Protein AF-H3C9N9-F1 (afdb_monomer)

Mean predicted aligned error: 15.96 Å

Solvent-accessible surface area (backbone atoms only — not comparable to full-atom values): 14080 Å² total; per-residue (Å²): 115,74,67,62,52,30,49,50,54,38,49,53,40,56,74,70,63,54,86,55,56,75,55,43,52,28,50,59,70,70,48,88,78,51,76,71,53,55,49,54,51,51,51,50,53,50,50,53,51,50,52,53,50,50,53,51,49,49,52,52,52,50,52,58,66,69,45,50,75,68,52,55,52,50,50,52,48,30,61,74,69,74,44,80,79,74,88,81,61,58,67,68,61,50,53,49,53,51,49,52,52,51,52,52,53,61,68,74,47,75,82,72,79,76,61,54,57,60,71,84,66,88,75,53,75,68,53,48,51,52,51,49,52,51,50,51,54,50,32,53,52,48,18,53,52,38,44,50,53,52,50,52,50,51,53,56,60,54,55,51,52,73,40,79,84,32,49,85,41,43,68,64,50,45,67,62,44,48,66,56,56,73,69,61,67,39,69,55,88,72,51,72,69,55,53,72,70,31,31,51,70,74,73,64,76,73,65,78,83,36,70,75,54,45,65,81,62,55,42,96,88,56,66,74,77,84,72,87,80,79,91,74,85,84,130

Structure (mmCIF, N/CA/C/O backbone):
data_AF-H3C9N9-F1
#
_entry.id   AF-H3C9N9-F1
#
loop_
_atom_site.group_PDB
_atom_site.id
_atom_site.type_symbol
_atom_site.label_atom_id
_atom_site.label_alt_id
_atom_site.label_comp_id
_atom_site.label_asym_id
_atom_site.label_entity_id
_atom_site.label_seq_id
_atom_site.pdbx_PDB_ins_code
_atom_site.Cartn_x
_atom_site.Cartn_y
_atom_site.Cartn_z
_atom_site.occupancy
_atom_site.B_iso_or_equiv
_atom_site.auth_seq_id
_atom_site.auth_comp_id
_atom_site.auth_asym_id
_atom_site.auth_atom_id
_atom_site.pdbx_PDB_model_num
ATOM 1 N N . ASP A 1 1 ? -39.622 39.838 -15.791 1.00 74.56 1 ASP A N 1
ATOM 2 C CA . ASP A 1 1 ? -39.590 41.305 -15.842 1.00 74.56 1 ASP A CA 1
ATOM 3 C C . ASP A 1 1 ? -38.196 41.738 -16.285 1.00 74.56 1 ASP A C 1
ATOM 5 O O . ASP A 1 1 ? -37.218 41.345 -15.659 1.00 74.56 1 ASP A O 1
ATOM 9 N N . THR A 1 2 ? -38.070 42.386 -17.441 1.00 76.50 2 THR A N 1
ATOM 10 C CA . THR A 1 2 ? -36.771 42.616 -18.106 1.00 76.50 2 THR A CA 1
ATOM 11 C C . THR A 1 2 ? -35.943 43.712 -17.452 1.00 76.50 2 THR A C 1
ATOM 13 O O . THR A 1 2 ? -34.718 43.680 -17.538 1.00 76.50 2 THR A O 1
ATOM 16 N N . ASP A 1 3 ? -36.589 44.667 -16.790 1.00 79.06 3 ASP A N 1
ATOM 17 C CA . ASP A 1 3 ? -35.892 45.800 -16.179 1.00 79.06 3 ASP A CA 1
ATOM 18 C C . ASP A 1 3 ? -35.324 45.441 -14.801 1.00 79.06 3 ASP A C 1
ATOM 20 O O . ASP A 1 3 ? -34.213 45.851 -14.467 1.00 79.06 3 ASP A O 1
ATOM 24 N N . SER A 1 4 ? -36.003 44.554 -14.067 1.00 83.50 4 SER A N 1
ATOM 25 C CA . SER A 1 4 ? -35.463 43.912 -12.861 1.00 83.50 4 SER A CA 1
ATOM 26 C C . SER A 1 4 ? -34.175 43.132 -13.161 1.00 83.50 4 SER A C 1
ATOM 28 O O . SER A 1 4 ? -33.175 43.308 -12.468 1.00 83.50 4 SER A O 1
ATOM 30 N N . LEU A 1 5 ? -34.144 42.364 -14.255 1.00 82.94 5 LEU A N 1
ATOM 31 C CA . LEU A 1 5 ? -32.962 41.595 -14.652 1.00 82.94 5 LEU A CA 1
ATOM 32 C C . LEU A 1 5 ? -31.776 42.493 -15.051 1.00 82.94 5 LEU A C 1
ATOM 34 O O . LEU A 1 5 ? -30.636 42.211 -14.686 1.00 82.94 5 LEU A O 1
ATOM 38 N N . LYS A 1 6 ? -32.022 43.609 -15.751 1.00 82.44 6 LYS A N 1
ATOM 39 C CA . LYS A 1 6 ? -30.969 44.594 -16.071 1.00 82.44 6 LYS A CA 1
ATOM 40 C C . LYS A 1 6 ? -30.379 45.221 -14.809 1.00 82.44 6 LYS A C 1
ATOM 42 O O . LYS A 1 6 ? -29.162 45.410 -14.732 1.00 82.44 6 LYS A O 1
ATOM 47 N N . LEU A 1 7 ? -31.228 45.527 -13.826 1.00 84.81 7 LEU A N 1
ATOM 48 C CA . LEU A 1 7 ? -30.806 46.090 -12.549 1.00 84.81 7 LEU A CA 1
ATOM 49 C C . LEU A 1 7 ? -29.920 45.103 -11.781 1.00 84.81 7 LEU A C 1
ATOM 51 O O . LEU A 1 7 ? -28.811 45.475 -11.396 1.00 84.81 7 LEU A O 1
ATOM 55 N N . GLU A 1 8 ? -30.347 43.846 -11.650 1.00 87.44 8 GLU A N 1
ATOM 56 C CA . GLU A 1 8 ? -29.568 42.783 -11.000 1.00 87.44 8 GLU A CA 1
ATOM 57 C C . GLU A 1 8 ? -28.222 42.556 -11.692 1.00 87.44 8 GLU A C 1
ATOM 59 O O . GLU A 1 8 ? -27.177 42.633 -11.047 1.00 87.44 8 GLU A O 1
ATOM 64 N N . MET A 1 9 ? -28.222 42.379 -13.018 1.00 84.50 9 MET A N 1
ATOM 65 C CA . MET A 1 9 ? -26.991 42.179 -13.788 1.00 84.50 9 MET A CA 1
ATOM 66 C C . MET A 1 9 ? -26.011 43.340 -13.610 1.00 84.50 9 MET A C 1
ATOM 68 O O . MET A 1 9 ? -24.812 43.131 -13.428 1.00 84.50 9 MET A O 1
ATOM 72 N N . SER A 1 10 ? -26.501 44.577 -13.646 1.00 84.50 10 SER A N 1
ATOM 73 C CA . SER A 1 10 ? -25.650 45.747 -13.441 1.00 84.50 10 SER A CA 1
ATOM 74 C C . SER A 1 10 ? -25.109 45.852 -12.012 1.00 84.50 10 SER A C 1
ATOM 76 O O . SER A 1 10 ? -23.981 46.309 -11.825 1.00 84.50 10 SER A O 1
ATOM 78 N N . GLY A 1 11 ? -25.892 45.414 -11.020 1.00 86.50 11 GLY A N 1
ATOM 79 C CA . GLY A 1 11 ? -25.494 45.342 -9.619 1.00 86.50 11 GLY A CA 1
ATOM 80 C C . GLY A 1 11 ? -24.368 44.336 -9.429 1.00 86.50 11 GLY A C 1
ATOM 81 O O . GLY A 1 11 ? -23.307 44.701 -8.925 1.00 86.50 11 GLY A O 1
ATOM 82 N N . SER A 1 12 ? -24.538 43.119 -9.950 1.00 86.94 12 SER A N 1
ATOM 83 C CA . SER A 1 12 ? -23.506 42.079 -9.905 1.00 86.94 12 SER A CA 1
ATOM 84 C C . SER A 1 12 ? -22.222 42.503 -10.622 1.00 86.94 12 SER A C 1
ATOM 86 O O . SER A 1 12 ? -21.127 42.255 -10.128 1.00 86.94 12 SER A O 1
ATOM 88 N N . LEU A 1 13 ? -22.315 43.196 -11.762 1.00 89.19 13 LEU A N 1
ATOM 89 C CA . LEU A 1 13 ? -21.124 43.691 -12.465 1.00 89.19 13 LEU A CA 1
ATOM 90 C C . LEU A 1 13 ? -20.389 44.798 -11.699 1.00 89.19 13 LEU A C 1
ATOM 92 O O . LEU A 1 13 ? -19.168 44.899 -11.815 1.00 89.19 13 LEU A O 1
ATOM 96 N N . LYS A 1 14 ? -21.103 45.620 -10.919 1.00 87.25 14 LYS A N 1
ATOM 97 C CA . LYS A 1 14 ? -20.478 46.606 -10.023 1.00 87.25 14 LYS A CA 1
ATOM 98 C C . LYS A 1 14 ? -19.792 45.933 -8.840 1.00 87.25 14 LYS A C 1
ATOM 100 O O . LYS A 1 14 ? -18.685 46.333 -8.496 1.00 87.25 14 LYS A O 1
ATOM 105 N N . GLU A 1 15 ? -20.422 44.918 -8.257 1.00 91.38 15 GLU A N 1
ATOM 106 C CA . GLU A 1 15 ? -19.863 44.137 -7.149 1.00 91.38 15 GLU A CA 1
ATOM 107 C C . GLU A 1 15 ? -18.599 43.372 -7.568 1.00 91.38 15 GLU A C 1
ATOM 109 O O . GLU A 1 15 ? -17.614 43.350 -6.837 1.00 91.38 15 GLU A O 1
ATOM 114 N N . LEU A 1 16 ? -18.574 42.847 -8.797 1.00 88.88 16 LEU A N 1
ATOM 115 C CA . LEU A 1 16 ? -17.387 42.235 -9.403 1.00 88.88 16 LEU A CA 1
ATOM 116 C C . LEU A 1 16 ? -16.325 43.258 -9.853 1.00 88.88 16 LEU A C 1
ATOM 118 O O . LEU A 1 16 ? -15.346 42.877 -10.486 1.00 88.88 16 LEU A O 1
ATOM 122 N N . HIS A 1 17 ? -16.501 44.553 -9.570 1.00 87.56 17 HIS A N 1
ATOM 123 C CA . HIS A 1 17 ? -15.588 45.625 -9.981 1.00 87.56 17 HIS A CA 1
ATOM 124 C C . HIS A 1 17 ? -15.284 45.640 -11.494 1.00 87.56 17 HIS A C 1
ATOM 126 O O . HIS A 1 17 ? -14.149 45.869 -11.917 1.00 87.56 17 HIS A O 1
ATOM 132 N N . CYS A 1 18 ? -16.305 45.419 -12.333 1.00 88.12 18 CYS A N 1
ATOM 133 C CA . CYS A 1 18 ? -16.145 45.405 -13.786 1.00 88.12 18 CYS A CA 1
ATOM 134 C C . CYS A 1 18 ? -15.543 46.734 -14.301 1.00 88.12 18 CYS A C 1
ATOM 136 O O . CYS A 1 18 ? -16.116 47.804 -14.066 1.00 88.12 18 CYS A O 1
ATOM 138 N N . PRO A 1 19 ? -14.432 46.704 -15.067 1.00 86.69 19 PRO A N 1
ATOM 139 C CA . PRO A 1 19 ? -13.730 47.916 -15.505 1.00 86.69 19 PRO A CA 1
ATOM 140 C C . PRO A 1 19 ? -14.507 48.719 -16.565 1.00 86.69 19 PRO A C 1
ATOM 142 O O . PRO A 1 19 ? -14.216 49.890 -16.825 1.00 86.69 19 PRO A O 1
ATOM 145 N N . TYR A 1 20 ? -15.525 48.115 -17.183 1.00 87.19 20 TYR A N 1
ATOM 146 C CA . TYR A 1 20 ? -16.309 48.710 -18.264 1.00 87.19 20 TYR A CA 1
ATOM 147 C C . TYR A 1 20 ? -17.529 49.488 -17.737 1.00 87.19 20 TYR A C 1
ATOM 149 O O . TYR A 1 20 ? -18.672 49.170 -18.055 1.00 87.19 20 TYR A O 1
ATOM 157 N N . HIS A 1 21 ? -17.304 50.551 -16.962 1.00 82.00 21 HIS A N 1
ATOM 158 C CA . HIS A 1 21 ? -18.366 51.385 -16.369 1.00 82.00 21 HIS A CA 1
ATOM 159 C C . HIS A 1 21 ? -19.391 51.920 -17.392 1.00 82.00 21 HIS A C 1
ATOM 161 O O . HIS A 1 21 ? -20.593 51.901 -17.131 1.00 82.00 21 HIS A O 1
ATOM 167 N N . ASN A 1 22 ? -18.932 52.312 -18.587 1.00 81.31 22 ASN A N 1
ATOM 168 C CA . ASN A 1 22 ? -19.790 52.778 -19.687 1.00 81.31 22 ASN A CA 1
ATOM 169 C C . ASN A 1 22 ? -20.692 51.679 -20.268 1.00 81.31 22 ASN A C 1
ATOM 171 O O . ASN A 1 22 ? -21.728 51.963 -20.864 1.00 81.31 22 ASN A O 1
ATOM 175 N N . LEU A 1 23 ? -20.285 50.416 -20.131 1.00 82.94 23 LEU A N 1
ATOM 176 C CA . LEU A 1 23 ? -21.076 49.266 -20.554 1.00 82.94 23 LEU A CA 1
ATOM 177 C C . LEU A 1 23 ? -22.156 48.951 -19.514 1.00 82.94 23 LEU A C 1
ATOM 179 O O . LEU A 1 23 ? -23.315 48.751 -19.866 1.00 82.94 23 LEU A O 1
ATOM 183 N N . VAL A 1 24 ? -21.789 48.990 -18.232 1.00 82.88 24 VAL A N 1
ATOM 184 C CA . VAL A 1 24 ? -22.707 48.759 -17.107 1.00 82.88 24 VAL A CA 1
ATOM 185 C C . VAL A 1 24 ? -23.815 49.819 -17.059 1.00 82.88 24 VAL A C 1
ATOM 187 O O . VAL A 1 24 ? -24.978 49.481 -16.843 1.00 82.88 24 VAL A O 1
ATOM 190 N N . SER A 1 25 ? -23.494 51.090 -17.323 1.00 82.19 25 SER A N 1
ATOM 191 C CA . SER A 1 25 ? -24.496 52.164 -17.397 1.00 82.19 25 SER A CA 1
ATOM 192 C C . SER A 1 25 ? -25.435 52.028 -18.602 1.00 82.19 25 SER A C 1
ATOM 194 O O . SER A 1 25 ? -26.621 52.327 -18.487 1.00 82.19 25 SER A O 1
ATOM 196 N N . ARG A 1 26 ? -24.951 51.524 -19.745 1.00 82.31 26 ARG A N 1
ATOM 197 C CA . ARG A 1 26 ? -25.792 51.251 -20.925 1.00 82.31 26 ARG A CA 1
ATOM 198 C C . ARG A 1 26 ? -26.744 50.079 -20.712 1.00 82.31 26 ARG A C 1
ATOM 200 O O . ARG A 1 26 ? -27.889 50.174 -21.137 1.00 82.31 26 ARG A O 1
ATOM 207 N N . ILE A 1 27 ? -26.306 49.029 -20.015 1.00 81.56 27 ILE A N 1
ATOM 208 C CA . ILE A 1 27 ? -27.166 47.897 -19.626 1.00 81.56 27 ILE A CA 1
ATOM 209 C C . ILE A 1 27 ? -28.318 48.376 -18.731 1.00 81.56 27 ILE A C 1
ATOM 211 O O . ILE A 1 27 ? -29.461 47.979 -18.942 1.00 81.56 27 ILE A O 1
ATOM 215 N N . LEU A 1 28 ? -28.029 49.279 -17.787 1.00 81.25 28 LEU A N 1
ATOM 216 C CA . LEU A 1 28 ? -29.024 49.901 -16.908 1.00 81.25 28 LEU A CA 1
ATOM 217 C C . LEU A 1 28 ? -30.028 50.775 -17.658 1.00 81.25 28 LEU A C 1
ATOM 219 O O . LEU A 1 28 ? -31.230 50.659 -17.450 1.00 81.25 28 LEU A O 1
ATOM 223 N N . ASN A 1 29 ? -29.532 51.632 -18.549 1.00 80.25 29 ASN A N 1
ATOM 224 C CA . ASN A 1 29 ? -30.350 52.627 -19.240 1.00 80.25 29 ASN A CA 1
ATOM 225 C C . ASN A 1 29 ? -31.024 52.082 -20.515 1.00 80.25 29 ASN A C 1
ATOM 227 O O . ASN A 1 29 ? -31.587 52.855 -21.285 1.00 80.25 29 ASN A O 1
ATOM 231 N N . GLY A 1 30 ? -30.943 50.769 -20.770 1.00 71.31 30 GLY A N 1
ATOM 232 C CA . GLY A 1 30 ? -31.564 50.122 -21.931 1.00 71.31 30 GLY A CA 1
ATOM 233 C C . GLY A 1 30 ? -30.912 50.455 -23.278 1.00 71.31 30 GLY A C 1
ATOM 234 O O . GLY A 1 30 ? -31.558 50.325 -24.314 1.00 71.31 30 GLY A O 1
ATOM 235 N N . GLY A 1 31 ? -29.649 50.890 -23.284 1.00 74.31 31 GLY A N 1
ATOM 236 C CA . GLY A 1 31 ? -28.914 51.201 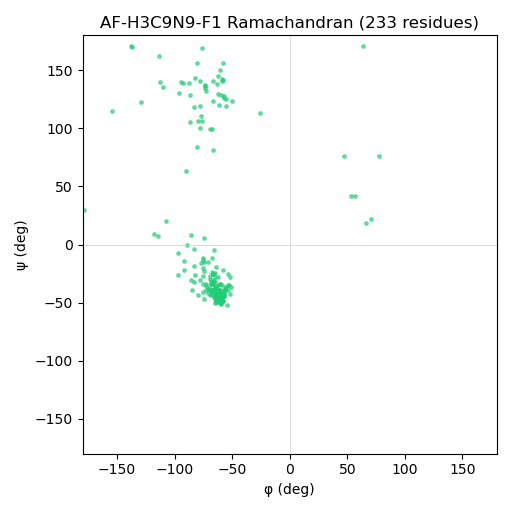-24.507 1.00 74.31 31 GLY A CA 1
ATOM 237 C C . GLY A 1 31 ? -28.508 49.942 -25.277 1.00 74.31 31 GLY A C 1
ATOM 238 O O . GLY A 1 31 ? -28.003 48.985 -24.693 1.00 74.31 31 GLY A O 1
ATOM 239 N N . GLU A 1 32 ? -28.676 49.959 -26.599 1.00 75.44 32 GLU A N 1
ATOM 240 C CA . GLU A 1 32 ? -28.317 48.843 -27.484 1.00 75.44 32 GLU A CA 1
ATOM 241 C C . GLU A 1 32 ? -26.821 48.523 -27.388 1.00 75.44 32 GLU A C 1
ATOM 243 O O . GLU A 1 32 ? -25.995 49.428 -27.504 1.00 75.44 32 GLU A O 1
ATOM 248 N N . LEU A 1 33 ? -26.453 47.258 -27.168 1.00 78.62 33 LEU A N 1
ATOM 249 C CA . LEU A 1 33 ? -25.063 46.816 -27.030 1.00 78.62 33 LEU A CA 1
ATOM 250 C C . LEU A 1 33 ? -24.482 46.351 -28.366 1.00 78.62 33 LEU A C 1
ATOM 252 O O . LEU A 1 33 ? -25.124 45.631 -29.126 1.00 78.62 33 LEU A O 1
ATOM 256 N N . LYS A 1 34 ? -23.223 46.714 -28.635 1.00 85.00 34 LYS A N 1
ATOM 257 C CA . LYS A 1 34 ? -22.519 46.243 -29.835 1.00 85.00 34 LYS A CA 1
ATOM 258 C C . LYS A 1 34 ? -21.987 44.827 -29.611 1.00 85.00 34 LYS A C 1
ATOM 260 O O . LYS A 1 34 ? -21.661 44.452 -28.487 1.00 85.00 34 LYS A O 1
ATOM 265 N N . ALA A 1 35 ? -21.773 44.072 -30.688 1.00 84.06 35 ALA A N 1
ATOM 266 C CA . ALA A 1 35 ? -21.150 42.743 -30.614 1.00 84.06 35 ALA A CA 1
ATOM 267 C C . ALA A 1 35 ? -19.793 42.755 -29.873 1.00 84.06 35 ALA A C 1
ATOM 269 O O . ALA A 1 35 ? -19.479 41.845 -29.109 1.00 84.06 35 ALA A O 1
ATOM 270 N N . THR A 1 36 ? -19.017 43.833 -30.022 1.00 84.69 36 THR A N 1
ATOM 271 C CA . THR A 1 36 ? -17.751 44.046 -29.301 1.00 84.69 36 THR A CA 1
ATOM 272 C C . THR A 1 36 ? -17.928 44.219 -27.793 1.00 84.69 36 THR A C 1
ATOM 274 O O . THR A 1 36 ? -17.035 43.871 -27.026 1.00 84.69 36 THR A O 1
ATOM 277 N N . ASP A 1 37 ? -19.058 44.778 -27.362 1.00 85.12 37 ASP A N 1
ATOM 278 C CA . ASP A 1 37 ? -19.363 45.016 -25.952 1.00 85.12 37 ASP A CA 1
ATOM 279 C C . ASP A 1 37 ? -19.753 43.706 -25.256 1.00 85.12 37 ASP A C 1
ATOM 281 O O . ASP A 1 37 ? -19.272 43.423 -24.158 1.00 85.12 37 ASP A O 1
ATOM 285 N N . HIS A 1 38 ? -20.536 42.862 -25.938 1.00 84.12 38 HIS A N 1
ATOM 286 C CA . HIS A 1 38 ? -20.843 41.507 -25.473 1.00 84.12 38 HIS A CA 1
ATOM 287 C C . HIS A 1 38 ? -19.579 40.663 -25.297 1.00 84.12 38 HIS A C 1
ATOM 289 O O . HIS A 1 38 ? -19.427 39.996 -24.276 1.00 84.12 38 HIS A O 1
ATOM 295 N N . LEU A 1 39 ? -18.638 40.742 -26.243 1.00 88.69 39 LEU A N 1
ATOM 296 C CA . LEU A 1 39 ? -17.388 39.989 -26.156 1.00 88.69 39 LEU A CA 1
ATOM 297 C C . LEU A 1 39 ? -16.531 40.430 -24.960 1.00 88.69 39 LEU A C 1
ATOM 299 O O . LEU A 1 39 ? -16.005 39.585 -24.240 1.00 88.69 39 LEU A O 1
ATOM 303 N N . LYS A 1 40 ? -16.428 41.741 -24.702 1.00 88.75 40 LYS A N 1
ATOM 304 C CA . LYS A 1 40 ? -15.716 42.271 -23.523 1.00 88.75 40 LYS A CA 1
ATOM 305 C C . LYS A 1 40 ? -16.312 41.747 -22.219 1.00 88.75 40 LYS A C 1
ATOM 307 O O . LYS A 1 40 ? -15.568 41.330 -21.333 1.00 88.75 40 LYS A O 1
ATOM 312 N N . LEU A 1 41 ? -17.641 41.737 -22.118 1.00 88.00 41 LEU A N 1
ATOM 313 C CA . LEU A 1 41 ? -18.342 41.231 -20.942 1.00 88.00 41 LEU A CA 1
ATOM 314 C C . LEU A 1 41 ? -18.140 39.724 -20.763 1.00 88.00 41 LEU A C 1
ATOM 316 O O . LEU A 1 41 ? -17.862 39.265 -19.659 1.00 88.00 41 LEU A O 1
ATOM 320 N N . GLN A 1 42 ? -18.226 38.962 -21.852 1.00 89.12 42 GLN A N 1
ATOM 321 C CA . GLN A 1 42 ? -18.009 37.520 -21.838 1.00 89.12 42 GLN A CA 1
ATOM 322 C C . GLN A 1 42 ? -16.586 37.165 -21.397 1.00 89.12 42 GLN A C 1
ATOM 324 O O . GLN A 1 42 ? -16.414 36.264 -20.575 1.00 89.12 42 GLN A O 1
ATOM 329 N N . VAL A 1 43 ? -15.573 37.869 -21.912 1.00 92.56 43 VAL A N 1
ATOM 330 C CA . VAL A 1 43 ? -14.170 37.657 -21.525 1.00 92.56 43 VAL A CA 1
ATOM 331 C C . VAL A 1 43 ? -13.973 37.963 -20.042 1.00 92.56 43 VAL A C 1
ATOM 333 O O . VAL A 1 43 ? -13.403 37.135 -19.339 1.00 92.56 43 VAL A O 1
ATOM 336 N N . PHE A 1 44 ? -14.508 39.087 -19.558 1.00 93.25 44 PHE A N 1
ATOM 337 C CA . PHE A 1 44 ? -14.434 39.467 -18.146 1.00 93.25 44 PHE A CA 1
ATOM 338 C C . PHE A 1 44 ? -15.088 38.429 -17.221 1.00 93.25 44 PHE A C 1
ATOM 340 O O . PHE A 1 44 ? -14.467 37.951 -16.275 1.00 93.25 44 PHE A O 1
ATOM 347 N N . LEU A 1 45 ? -16.323 38.016 -17.515 1.00 92.62 45 LEU A N 1
ATOM 348 C CA . LEU A 1 45 ? -17.022 37.017 -16.701 1.00 92.62 45 LEU A CA 1
ATOM 349 C C . LEU A 1 45 ? -16.320 35.656 -16.739 1.00 92.62 45 LEU A C 1
ATOM 351 O O . LEU A 1 45 ? -16.256 34.962 -15.727 1.00 92.62 45 LEU A O 1
ATOM 355 N N . SER A 1 46 ? -15.754 35.287 -17.890 1.00 93.88 46 SER A N 1
ATOM 356 C CA . SER A 1 46 ? -14.968 34.059 -18.017 1.00 93.88 46 SER A CA 1
ATOM 357 C C . SER A 1 46 ? -13.689 34.127 -17.181 1.00 93.88 46 SER A C 1
ATOM 359 O O . SER A 1 46 ? -13.363 33.147 -16.514 1.00 93.88 46 SER A O 1
ATOM 361 N N . SER A 1 47 ? -12.990 35.269 -17.160 1.00 93.31 47 SER A N 1
ATOM 362 C CA . SER A 1 47 ? -11.790 35.440 -16.334 1.00 93.31 47 SER A CA 1
ATOM 363 C C . SER A 1 47 ? -12.102 35.447 -14.837 1.00 93.31 47 SER A C 1
ATOM 365 O O . SER A 1 47 ? -11.373 34.812 -14.079 1.00 93.31 47 SER A O 1
ATOM 367 N N . GLU A 1 48 ? -13.201 36.074 -14.408 1.00 94.00 48 GLU A N 1
ATOM 368 C CA . GLU A 1 48 ? -13.634 36.049 -13.002 1.00 94.00 48 GLU A CA 1
ATOM 369 C C . GLU A 1 48 ? -14.052 34.643 -12.564 1.00 94.00 48 GLU A C 1
ATOM 371 O O . GLU A 1 48 ? -13.653 34.168 -11.499 1.00 94.00 48 GLU A O 1
ATOM 376 N N . LEU A 1 49 ? -14.782 33.914 -13.416 1.00 93.31 49 LEU A N 1
ATOM 377 C CA . LEU A 1 49 ? -15.126 32.518 -13.156 1.00 93.31 49 LEU A CA 1
ATOM 378 C C . LEU A 1 49 ? -13.869 31.650 -13.036 1.00 93.31 49 LEU A C 1
ATOM 380 O O . LEU A 1 49 ? -13.763 30.842 -12.111 1.00 93.31 49 LEU A O 1
ATOM 384 N N . GLN A 1 50 ? -12.906 31.820 -13.944 1.00 92.81 50 GLN A N 1
ATOM 385 C CA . GLN A 1 50 ? -11.626 31.116 -13.889 1.00 92.81 50 GLN A CA 1
ATOM 386 C C . GLN A 1 50 ? -10.851 31.462 -12.613 1.00 92.81 50 GLN A C 1
ATOM 388 O O . GLN A 1 50 ? -10.354 30.556 -11.943 1.00 92.81 50 GLN A O 1
ATOM 393 N N . ALA A 1 51 ? -10.786 32.737 -12.226 1.00 92.31 51 ALA A N 1
ATOM 394 C CA . ALA A 1 51 ? -10.145 33.170 -10.988 1.00 92.31 51 ALA A CA 1
ATOM 395 C C . ALA A 1 51 ? -10.823 32.545 -9.756 1.00 92.31 51 ALA A C 1
ATOM 397 O O . ALA A 1 51 ? -10.145 31.966 -8.903 1.00 92.31 51 ALA A O 1
ATOM 398 N N . ALA A 1 52 ? -12.157 32.555 -9.703 1.00 90.00 52 ALA A N 1
ATOM 399 C CA . ALA A 1 52 ? -12.932 31.922 -8.640 1.00 90.00 52 ALA A CA 1
ATOM 400 C C . ALA A 1 52 ? -12.692 30.403 -8.575 1.00 90.00 52 ALA A C 1
ATOM 402 O O . ALA A 1 52 ? -12.494 29.845 -7.490 1.00 90.00 52 ALA A O 1
ATOM 403 N N . GLN A 1 53 ? -12.637 29.726 -9.725 1.00 89.06 53 GLN A N 1
ATOM 404 C CA . GLN A 1 53 ? -12.302 28.303 -9.812 1.00 89.06 53 GLN A CA 1
ATOM 405 C C . GLN A 1 53 ? -10.874 28.019 -9.330 1.00 89.06 53 GLN A C 1
ATOM 407 O O . GLN A 1 53 ? -10.666 27.058 -8.588 1.00 89.06 53 GLN A O 1
ATOM 412 N N . ILE A 1 54 ? -9.896 28.857 -9.686 1.00 89.38 54 ILE A N 1
ATOM 413 C CA . ILE A 1 54 ? -8.508 28.735 -9.217 1.00 89.38 54 ILE A CA 1
ATOM 414 C C . ILE A 1 54 ? -8.441 28.892 -7.696 1.00 89.38 54 ILE A C 1
ATOM 416 O O . ILE A 1 54 ? -7.799 28.077 -7.033 1.00 89.38 54 ILE A O 1
ATOM 420 N N . VAL A 1 55 ? -9.119 29.890 -7.123 1.00 88.75 55 VAL A N 1
ATOM 421 C CA . VAL A 1 55 ? -9.154 30.111 -5.667 1.00 88.75 55 VAL A CA 1
ATOM 422 C C . VAL A 1 55 ? -9.825 28.938 -4.950 1.00 88.75 55 VAL A C 1
ATOM 424 O O . VAL A 1 55 ? -9.294 28.441 -3.954 1.00 88.75 55 VAL A O 1
ATOM 427 N N . ARG A 1 56 ? -10.952 28.441 -5.473 1.00 84.19 56 ARG A N 1
ATOM 428 C CA . ARG A 1 56 ? -11.640 27.261 -4.931 1.00 84.19 56 ARG A CA 1
ATOM 429 C C . ARG A 1 56 ? -10.741 26.029 -4.968 1.00 84.19 56 ARG A C 1
ATOM 431 O O . ARG A 1 56 ? -10.586 25.361 -3.949 1.00 84.19 56 ARG A O 1
ATOM 438 N N . ASN A 1 57 ? -10.122 25.750 -6.111 1.00 74.94 57 ASN A N 1
ATOM 439 C CA . ASN A 1 57 ? -9.250 24.592 -6.270 1.00 74.94 57 ASN A CA 1
ATOM 440 C C . ASN A 1 57 ? -8.006 24.703 -5.392 1.00 74.94 57 ASN A C 1
ATOM 442 O O . ASN A 1 57 ? -7.634 23.705 -4.785 1.00 74.94 57 ASN A O 1
ATOM 446 N N . ARG A 1 58 ? -7.421 25.901 -5.237 1.00 74.31 58 ARG A N 1
ATOM 447 C CA . ARG A 1 58 ? -6.323 26.142 -4.290 1.00 74.31 58 ARG A CA 1
ATOM 448 C C . ARG A 1 58 ? -6.724 25.790 -2.863 1.00 74.31 58 ARG A C 1
ATOM 450 O O . ARG A 1 58 ? -6.016 25.004 -2.246 1.00 74.31 58 ARG A O 1
ATOM 457 N N . ARG A 1 59 ? -7.881 26.259 -2.382 1.00 67.75 59 ARG A N 1
ATOM 458 C CA . ARG A 1 59 ? -8.399 25.915 -1.042 1.00 67.75 59 ARG A CA 1
ATOM 459 C C . ARG A 1 59 ? -8.637 24.415 -0.873 1.00 67.75 59 ARG A C 1
ATOM 461 O O . ARG A 1 59 ? -8.272 23.864 0.158 1.00 67.75 59 ARG A O 1
ATOM 468 N N . VAL A 1 60 ? -9.187 23.741 -1.886 1.00 59.84 60 VAL A N 1
ATOM 469 C CA . VAL A 1 60 ? -9.366 22.277 -1.872 1.00 59.84 60 VAL A CA 1
ATOM 470 C C . VAL A 1 60 ? -8.014 21.568 -1.810 1.00 59.84 60 VAL A C 1
ATOM 472 O O . VAL A 1 60 ? -7.829 20.697 -0.968 1.00 59.84 60 VAL A O 1
ATOM 475 N N . THR A 1 61 ? -7.037 21.970 -2.627 1.00 57.91 61 THR A N 1
ATOM 476 C CA . THR A 1 61 ? -5.683 21.402 -2.555 1.00 57.91 61 THR A CA 1
ATOM 477 C C . THR A 1 61 ? -4.957 21.748 -1.261 1.00 57.91 61 THR A C 1
ATOM 479 O O . THR A 1 61 ? -4.167 20.940 -0.799 1.00 57.91 61 THR A O 1
ATOM 482 N N . GLU A 1 62 ? -5.195 22.908 -0.651 1.00 54.44 62 GLU A N 1
ATOM 483 C CA . GLU A 1 62 ? -4.610 23.278 0.642 1.00 54.44 62 GLU A CA 1
ATOM 484 C C . GLU A 1 62 ? -5.245 22.494 1.795 1.00 54.44 62 GLU A C 1
ATOM 486 O O . GLU A 1 62 ? -4.519 22.034 2.670 1.00 54.44 62 GLU A O 1
ATOM 491 N N . SER A 1 63 ? -6.561 22.258 1.766 1.00 54.75 63 SER A N 1
ATOM 492 C CA . SER A 1 63 ? -7.249 21.362 2.708 1.00 54.75 63 SER A CA 1
ATOM 493 C C . SER A 1 63 ? -6.744 19.924 2.565 1.00 54.75 63 SER A C 1
ATOM 495 O O . SER A 1 63 ? -6.319 19.315 3.541 1.00 54.75 63 SER A O 1
ATOM 497 N N . GLN A 1 64 ? -6.650 19.424 1.328 1.00 51.00 64 GLN A N 1
ATOM 498 C CA . GLN A 1 64 ? -6.108 18.094 1.022 1.00 51.00 64 GLN A CA 1
ATOM 499 C C . GLN A 1 64 ? -4.604 17.961 1.307 1.00 51.00 64 GLN A C 1
ATOM 501 O O . GLN A 1 64 ? -4.115 16.851 1.480 1.00 51.00 64 GLN A O 1
ATOM 506 N N . ARG A 1 65 ? -3.846 19.066 1.329 1.00 50.72 65 ARG A N 1
ATOM 507 C CA . ARG A 1 65 ? -2.430 19.081 1.739 1.00 50.72 65 ARG A CA 1
ATOM 508 C C . ARG A 1 65 ? -2.260 19.133 3.257 1.00 50.72 65 ARG A C 1
ATOM 510 O O . ARG A 1 65 ? -1.218 18.702 3.741 1.00 50.72 65 ARG A O 1
ATOM 517 N N . LYS A 1 66 ? -3.237 19.673 3.993 1.00 51.84 66 LYS A N 1
ATOM 518 C CA . LYS A 1 66 ? -3.255 19.673 5.466 1.00 51.84 66 LYS A CA 1
ATOM 519 C C . LYS A 1 66 ? -3.680 18.319 6.034 1.00 51.84 66 LYS A C 1
ATOM 521 O O . LYS A 1 66 ? -3.199 17.930 7.093 1.00 51.84 66 LYS A O 1
ATOM 526 N N . GLU A 1 67 ? -4.528 17.584 5.324 1.00 56.88 67 GLU A N 1
ATOM 527 C CA . GLU A 1 67 ? -4.875 16.210 5.673 1.00 56.88 67 GLU A CA 1
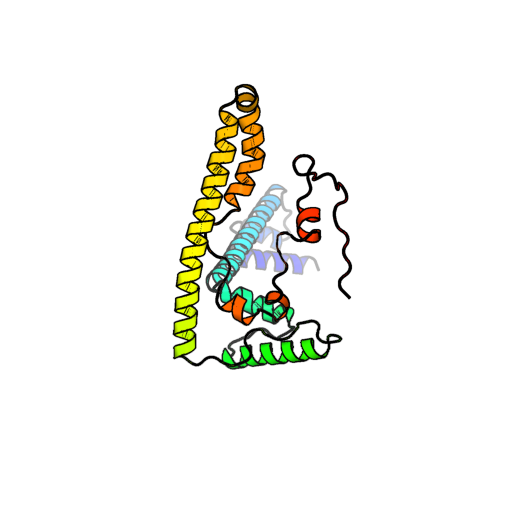ATOM 528 C C . GLU A 1 67 ? -3.747 15.253 5.267 1.00 56.88 67 GLU A C 1
ATOM 530 O O . GLU A 1 67 ? -3.484 15.015 4.088 1.00 56.88 67 GLU A O 1
ATOM 535 N N . GLY A 1 68 ? -3.054 14.688 6.259 1.00 69.75 68 GLY A N 1
ATOM 536 C CA . GLY A 1 68 ? -2.064 13.642 6.011 1.00 69.75 68 GLY A CA 1
ATOM 537 C C . GLY A 1 68 ? -2.686 12.429 5.294 1.00 69.75 68 GLY A C 1
ATOM 538 O O . GLY A 1 68 ? -3.888 12.185 5.432 1.00 69.75 68 GLY A O 1
ATOM 539 N N . PRO A 1 69 ? -1.889 11.619 4.570 1.00 75.75 69 PRO A N 1
ATOM 540 C CA . PRO A 1 69 ? -2.387 10.448 3.835 1.00 75.75 69 PRO A CA 1
ATOM 541 C C . PRO A 1 69 ? -3.214 9.500 4.719 1.00 75.75 69 PRO A C 1
ATOM 543 O O . PRO A 1 69 ? -4.233 8.975 4.279 1.00 75.75 69 PRO A O 1
ATOM 546 N N . THR A 1 70 ? -2.838 9.366 5.992 1.00 76.44 70 THR A N 1
ATOM 547 C CA . THR A 1 70 ? -3.554 8.581 7.005 1.00 76.44 70 THR A CA 1
ATOM 548 C C . THR A 1 70 ? -4.958 9.116 7.309 1.00 76.44 70 THR A C 1
ATOM 550 O O . THR A 1 70 ? -5.876 8.328 7.508 1.00 76.44 70 THR A O 1
ATOM 553 N N . CYS A 1 71 ? -5.151 10.441 7.321 1.00 77.25 71 CYS A N 1
ATOM 554 C CA . CYS A 1 71 ? -6.462 11.054 7.555 1.00 77.25 71 CYS A CA 1
ATOM 555 C C . CYS A 1 71 ? -7.420 10.710 6.412 1.00 77.25 71 CYS A C 1
ATOM 557 O O . CYS A 1 71 ? -8.540 10.265 6.641 1.00 77.25 71 CYS A O 1
ATOM 559 N N . ARG A 1 72 ? -6.936 10.802 5.169 1.00 82.31 72 ARG A N 1
ATOM 560 C CA . ARG A 1 72 ? -7.718 10.444 3.982 1.00 82.31 72 ARG A CA 1
ATOM 561 C C . ARG A 1 72 ? -8.130 8.971 3.970 1.00 82.31 72 ARG A C 1
ATOM 563 O O . ARG A 1 72 ? -9.261 8.661 3.604 1.00 82.31 72 ARG A O 1
ATOM 570 N N . GLU A 1 73 ? -7.231 8.062 4.349 1.00 84.44 73 GLU A N 1
ATOM 571 C CA . GLU A 1 73 ? -7.565 6.636 4.469 1.00 84.44 73 GLU A CA 1
ATOM 572 C C . GLU A 1 73 ? -8.639 6.401 5.533 1.00 84.44 73 GLU A C 1
ATOM 574 O O . GLU A 1 73 ? -9.600 5.672 5.299 1.00 84.44 73 GLU A O 1
ATOM 579 N N . LEU A 1 74 ? -8.521 7.072 6.674 1.00 84.88 74 LEU A N 1
ATOM 580 C CA . LEU A 1 74 ? -9.475 6.971 7.770 1.00 84.88 74 LEU A CA 1
ATOM 581 C C . LEU A 1 74 ? -10.849 7.562 7.406 1.00 84.88 74 LEU A C 1
ATOM 583 O O . LEU A 1 74 ? -11.867 6.931 7.689 1.00 84.88 74 LEU A O 1
ATOM 587 N N . LEU A 1 75 ? -10.897 8.685 6.682 1.00 84.50 75 LEU A N 1
ATOM 588 C CA . LEU A 1 75 ? -12.130 9.223 6.095 1.00 84.50 75 LEU A CA 1
ATOM 589 C C . LEU A 1 75 ? -12.747 8.252 5.082 1.00 84.50 75 LEU A C 1
ATOM 591 O O . LEU A 1 75 ? -13.956 8.034 5.091 1.00 84.50 75 LEU A O 1
ATOM 595 N N . SER A 1 76 ? -11.924 7.606 4.250 1.00 86.56 76 SER A N 1
ATOM 596 C CA . SER A 1 76 ? -12.390 6.578 3.314 1.00 86.56 76 SER A CA 1
ATOM 597 C C . SER A 1 76 ? -12.990 5.371 4.039 1.00 86.56 76 SER A C 1
ATOM 599 O O . SER A 1 76 ? -13.989 4.823 3.573 1.00 86.56 76 SER A O 1
ATOM 601 N N . ILE A 1 77 ? -12.407 4.952 5.167 1.00 89.44 77 ILE A N 1
ATOM 602 C CA . ILE A 1 77 ? -12.957 3.883 6.010 1.00 89.44 77 ILE A CA 1
ATOM 603 C C . ILE A 1 77 ? -14.306 4.318 6.588 1.00 89.44 77 ILE A C 1
ATOM 605 O O . ILE A 1 77 ? -15.271 3.566 6.477 1.00 89.44 77 ILE A O 1
ATOM 609 N N . CYS A 1 78 ? -14.398 5.532 7.139 1.00 88.50 78 CYS A N 1
ATOM 610 C CA . CYS A 1 78 ? -15.647 6.059 7.694 1.00 88.50 78 CYS A CA 1
ATOM 611 C C . CYS A 1 78 ? -16.751 6.117 6.631 1.00 88.50 78 CYS A C 1
ATOM 613 O O . CYS A 1 78 ? -17.837 5.592 6.855 1.00 88.50 78 CYS A O 1
ATOM 615 N N . ALA A 1 79 ? -16.442 6.644 5.443 1.00 88.88 79 ALA A N 1
ATOM 616 C CA . ALA A 1 79 ? -17.371 6.690 4.317 1.00 88.88 79 ALA A CA 1
ATOM 617 C C . ALA A 1 79 ? -17.816 5.289 3.862 1.00 88.88 79 ALA A C 1
ATOM 619 O O . ALA A 1 79 ? -18.986 5.079 3.563 1.00 88.88 79 ALA A O 1
ATOM 620 N N . THR A 1 80 ? -16.905 4.310 3.846 1.00 90.88 80 THR A N 1
ATOM 621 C CA . THR A 1 80 ? -17.228 2.920 3.469 1.00 90.88 80 THR A CA 1
ATOM 622 C C . THR A 1 80 ? -18.125 2.237 4.503 1.00 90.88 80 THR A C 1
ATOM 624 O O . THR A 1 80 ? -18.957 1.405 4.153 1.00 90.88 80 THR A O 1
ATOM 627 N N . LEU A 1 81 ? -17.951 2.573 5.782 1.00 89.19 81 LEU A N 1
ATOM 628 C CA . LEU A 1 81 ? -18.706 2.001 6.896 1.00 89.19 81 LEU A CA 1
ATOM 629 C C . LEU A 1 81 ? -20.001 2.767 7.215 1.00 89.19 81 LEU A C 1
ATOM 631 O O . LEU A 1 81 ? -20.736 2.340 8.112 1.00 89.19 81 LEU A O 1
ATOM 635 N N . ASP A 1 82 ? -20.287 3.846 6.478 1.00 87.69 82 ASP A N 1
ATOM 636 C CA . ASP A 1 82 ? -21.405 4.770 6.709 1.00 87.69 82 ASP A CA 1
ATOM 637 C C . ASP A 1 82 ? -21.375 5.378 8.127 1.00 87.69 82 ASP A C 1
ATOM 639 O O . ASP A 1 82 ? -22.375 5.446 8.840 1.00 87.69 82 ASP A O 1
ATOM 643 N N . ILE A 1 83 ? -20.171 5.749 8.575 1.00 86.06 83 ILE A N 1
ATOM 644 C CA . ILE A 1 83 ? -19.925 6.430 9.851 1.00 86.06 83 ILE A CA 1
ATOM 645 C C . ILE A 1 83 ? -19.841 7.935 9.567 1.00 86.06 83 ILE A C 1
ATOM 647 O O . ILE A 1 83 ? -19.100 8.332 8.660 1.00 86.06 83 ILE A O 1
ATOM 651 N N . PRO A 1 84 ? -20.569 8.785 10.319 1.00 81.81 84 PRO A N 1
ATOM 652 C CA . PRO A 1 84 ? -20.536 10.226 10.117 1.00 81.81 84 PRO A CA 1
ATOM 653 C C . PRO A 1 84 ? -19.118 10.772 10.280 1.00 81.81 84 PRO A C 1
ATOM 655 O O . PRO A 1 84 ? -18.361 10.346 11.153 1.00 81.81 84 PRO A O 1
ATOM 658 N N . GLU A 1 85 ? -18.772 11.733 9.426 1.00 72.88 85 GLU A N 1
ATOM 659 C CA . GLU A 1 85 ? -17.444 12.335 9.414 1.00 72.88 85 GLU A CA 1
ATOM 660 C C . GLU A 1 85 ? -17.103 12.929 10.794 1.00 72.88 85 GLU A C 1
ATOM 662 O O . GLU A 1 85 ? -17.903 13.697 11.346 1.00 72.88 85 GLU A O 1
ATOM 667 N N . PRO A 1 86 ? -15.941 12.582 11.379 1.00 68.19 86 PRO A N 1
ATOM 668 C CA . PRO A 1 86 ? -15.562 13.051 12.704 1.00 68.19 86 PRO A CA 1
ATOM 669 C C . PRO A 1 86 ? -15.274 14.554 12.655 1.00 68.19 86 PRO A C 1
ATOM 671 O O . PRO A 1 86 ? -14.192 14.975 12.260 1.00 68.19 86 PRO A O 1
ATOM 674 N N . ARG A 1 87 ? -16.246 15.377 13.063 1.00 59.47 87 ARG A N 1
ATOM 675 C CA . ARG A 1 87 ? -16.124 16.843 12.972 1.00 59.47 87 ARG A CA 1
ATOM 676 C C . ARG A 1 87 ? -15.208 17.486 14.009 1.00 59.47 87 ARG A C 1
ATOM 678 O O . ARG A 1 87 ? -14.864 18.636 13.821 1.00 59.47 87 ARG A O 1
ATOM 685 N N . GLU A 1 88 ? -14.809 16.757 15.047 1.00 59.41 88 GLU A N 1
ATOM 686 C CA . GLU A 1 88 ? -13.858 17.172 16.100 1.00 59.41 88 GLU A CA 1
ATOM 687 C C . GLU A 1 88 ? -13.658 16.002 17.093 1.00 59.41 88 GLU A C 1
ATOM 689 O O . GLU A 1 88 ? -13.498 16.178 18.298 1.00 59.41 88 GLU A O 1
ATOM 694 N N . ALA A 1 89 ? -13.792 14.762 16.610 1.00 60.06 89 ALA A N 1
ATOM 695 C CA . ALA A 1 89 ? -14.009 13.615 17.484 1.00 60.06 89 ALA A CA 1
ATOM 696 C C . ALA A 1 89 ? -12.718 13.139 18.164 1.00 60.06 89 ALA A C 1
ATOM 698 O O . ALA A 1 89 ? -11.663 13.042 17.533 1.00 60.06 89 ALA A O 1
ATOM 699 N N . ASP A 1 90 ? -12.842 12.753 19.437 1.00 78.50 90 ASP A N 1
ATOM 700 C CA . ASP A 1 90 ? -11.850 11.940 20.134 1.00 78.50 90 ASP A CA 1
ATOM 701 C C . ASP A 1 90 ? -11.499 10.701 19.292 1.00 78.50 90 ASP A C 1
ATOM 703 O O . ASP A 1 90 ? -12.363 9.902 18.915 1.00 78.50 90 ASP A O 1
ATOM 707 N N . THR A 1 91 ? -10.210 10.548 18.990 1.00 79.31 91 THR A N 1
ATOM 708 C CA . THR A 1 91 ? -9.687 9.448 18.172 1.00 79.31 91 THR A CA 1
ATOM 709 C C . THR A 1 91 ? -10.069 8.078 18.731 1.00 79.31 91 THR A C 1
ATOM 711 O O . THR A 1 91 ? -10.384 7.173 17.957 1.00 79.31 91 THR A O 1
ATOM 714 N N . ALA A 1 92 ? -10.109 7.920 20.058 1.00 83.75 92 ALA A N 1
ATOM 715 C CA . ALA A 1 92 ? -10.466 6.655 20.693 1.00 83.75 92 ALA A CA 1
ATOM 716 C C . ALA A 1 92 ? -11.949 6.312 20.479 1.00 83.75 92 ALA A C 1
ATOM 718 O O . ALA A 1 92 ? -12.282 5.171 20.138 1.00 83.75 92 ALA A O 1
ATOM 719 N N . ALA A 1 93 ? -12.834 7.304 20.605 1.00 85.31 93 ALA A N 1
ATOM 720 C CA . ALA A 1 93 ? -14.256 7.146 20.317 1.00 85.31 93 ALA A CA 1
ATOM 721 C C . ALA A 1 93 ? -14.501 6.772 18.847 1.00 85.31 93 ALA A C 1
ATOM 723 O O . ALA A 1 93 ? -15.316 5.894 18.562 1.00 85.31 93 ALA A O 1
ATOM 724 N N . LEU A 1 94 ? -13.760 7.377 17.914 1.00 86.56 94 LEU A N 1
ATOM 725 C CA . LEU A 1 94 ? -13.864 7.047 16.494 1.00 86.56 94 LEU A CA 1
ATOM 726 C C . LEU A 1 94 ? -13.433 5.604 16.198 1.00 86.56 94 LEU A C 1
ATOM 728 O O . LEU A 1 94 ? -14.156 4.874 15.521 1.00 86.56 94 LEU A O 1
ATOM 732 N N . PHE A 1 95 ? -12.285 5.166 16.725 1.00 88.75 95 PHE A N 1
ATOM 733 C CA . PHE A 1 95 ? -11.836 3.782 16.543 1.00 88.75 95 PHE A CA 1
ATOM 734 C C . PHE A 1 95 ? -12.801 2.772 17.168 1.00 88.75 95 PHE A C 1
ATOM 736 O O . PHE A 1 95 ? -13.021 1.712 16.584 1.00 88.75 95 PHE A O 1
ATOM 743 N N . SER A 1 96 ? -13.428 3.120 18.293 1.00 88.81 96 SER A N 1
ATOM 744 C CA . SER A 1 96 ? -14.464 2.290 18.919 1.00 88.81 96 SER A CA 1
ATOM 745 C C . SER A 1 96 ? -15.701 2.165 18.021 1.00 88.81 96 SER A C 1
ATOM 747 O O . SER A 1 96 ? -16.163 1.056 17.766 1.00 88.81 96 SER A O 1
ATOM 749 N N . GLN A 1 97 ? -16.178 3.270 17.433 1.00 89.44 97 GLN A N 1
ATOM 750 C CA . GLN A 1 97 ? -17.294 3.242 16.474 1.00 89.44 97 GLN A CA 1
ATOM 751 C C . GLN A 1 97 ? -16.977 2.405 15.229 1.00 89.44 97 GLN A C 1
ATOM 753 O O . GLN A 1 97 ? -17.814 1.622 14.775 1.00 89.44 97 GLN A O 1
ATOM 758 N N . ILE A 1 98 ? -15.759 2.538 14.692 1.00 91.12 98 ILE A N 1
ATOM 759 C CA . ILE A 1 98 ? -15.281 1.718 13.572 1.00 91.12 98 ILE A CA 1
ATOM 760 C C . ILE A 1 98 ? -15.293 0.238 13.966 1.00 91.12 98 ILE A C 1
ATOM 762 O O . ILE A 1 98 ? -15.829 -0.590 13.228 1.00 91.12 98 ILE A O 1
ATOM 766 N N . GLN A 1 99 ? -14.741 -0.100 15.132 1.00 90.44 99 GLN A N 1
ATOM 767 C CA . GLN A 1 99 ? -14.691 -1.471 15.633 1.00 90.44 99 GLN A CA 1
ATOM 768 C C . GLN A 1 99 ? -16.093 -2.073 15.801 1.00 90.44 99 GLN A C 1
ATOM 770 O O . GLN A 1 99 ? -16.324 -3.208 15.373 1.00 90.44 99 GLN A O 1
ATOM 775 N N . ASP A 1 100 ? -17.036 -1.321 16.363 1.00 90.50 100 ASP A N 1
ATOM 776 C CA . ASP A 1 100 ? -18.417 -1.765 16.561 1.00 90.50 100 ASP A CA 1
ATOM 777 C C . ASP A 1 100 ? -19.136 -1.991 15.231 1.00 90.50 100 ASP A C 1
ATOM 779 O O . ASP A 1 100 ? -19.812 -3.007 15.042 1.00 90.50 100 ASP A O 1
ATOM 783 N N . ARG A 1 101 ? -18.968 -1.069 14.275 1.00 91.25 101 ARG A N 1
ATOM 784 C CA . ARG A 1 101 ? -19.579 -1.175 12.946 1.00 91.25 101 ARG A CA 1
ATOM 785 C C . ARG A 1 101 ? -19.033 -2.372 12.175 1.00 91.25 101 ARG A C 1
ATOM 787 O O . ARG A 1 101 ? -19.819 -3.137 11.622 1.00 91.25 101 ARG A O 1
ATOM 794 N N . VAL A 1 102 ? -17.716 -2.576 12.197 1.00 90.12 102 VAL A N 1
ATOM 795 C CA . VAL A 1 102 ? -17.075 -3.757 11.601 1.00 90.12 102 VAL A CA 1
ATOM 796 C C . VAL A 1 102 ? -17.579 -5.034 12.271 1.00 90.12 102 VAL A C 1
ATOM 798 O O . VAL A 1 102 ? -17.919 -5.986 11.576 1.00 90.12 102 VAL A O 1
ATOM 801 N N . SER A 1 103 ? -17.692 -5.056 13.600 1.00 87.94 103 SER A N 1
ATOM 802 C CA . SER A 1 103 ? -18.171 -6.233 14.336 1.00 87.94 103 SER A CA 1
ATOM 803 C C . SER A 1 103 ? -19.612 -6.604 13.977 1.00 87.94 103 SER A C 1
ATOM 805 O O . SER A 1 103 ? -19.894 -7.786 13.801 1.00 87.94 103 SER A O 1
ATOM 807 N N . LYS A 1 104 ? -20.502 -5.617 13.803 1.00 89.12 104 LYS A N 1
ATOM 808 C CA . LYS A 1 104 ? -21.885 -5.836 13.338 1.00 89.12 104 LYS A CA 1
ATOM 809 C C . LYS A 1 104 ? -21.924 -6.408 11.923 1.00 89.12 104 LYS A C 1
ATOM 811 O O . LYS A 1 104 ? -22.538 -7.443 11.706 1.00 89.12 104 LYS A O 1
ATOM 816 N N . ILE A 1 105 ? -21.186 -5.798 10.991 1.00 88.44 105 ILE A N 1
ATOM 817 C CA . ILE A 1 105 ? -21.102 -6.289 9.608 1.00 88.44 105 ILE A CA 1
ATOM 818 C C . ILE A 1 105 ? -20.608 -7.739 9.592 1.00 88.44 105 ILE A C 1
ATOM 820 O O . ILE A 1 105 ? -21.186 -8.581 8.918 1.00 88.44 105 ILE A O 1
ATOM 824 N N . LEU A 1 106 ? -19.578 -8.065 10.376 1.00 85.12 106 LEU A N 1
ATOM 825 C CA . LEU A 1 106 ? -19.054 -9.429 10.458 1.00 85.12 106 LEU A CA 1
ATOM 826 C C . LEU A 1 106 ? -20.067 -10.451 11.000 1.00 85.12 106 LEU A C 1
ATOM 828 O O . LEU A 1 106 ? -19.945 -11.624 10.653 1.00 85.12 106 LEU A O 1
ATOM 832 N N . GLN A 1 107 ? -21.030 -10.037 11.830 1.00 84.69 107 GLN A N 1
ATOM 833 C CA . GLN A 1 107 ? -22.108 -10.907 12.320 1.00 84.69 107 GLN A CA 1
ATOM 834 C C . GLN A 1 107 ? -23.175 -11.170 11.249 1.00 84.69 107 GLN A C 1
ATOM 836 O O . GLN A 1 107 ? -23.711 -12.275 11.199 1.00 84.69 107 GLN A O 1
ATOM 841 N N . ASP A 1 108 ? -23.442 -10.192 10.381 1.00 84.88 108 ASP A N 1
ATOM 842 C CA . ASP A 1 108 ? -24.423 -10.311 9.294 1.00 84.88 108 ASP A CA 1
ATOM 843 C C . ASP A 1 108 ? -23.910 -11.168 8.121 1.00 84.88 108 ASP A C 1
ATOM 845 O O . ASP A 1 108 ? -24.697 -11.675 7.317 1.00 84.88 108 ASP A O 1
ATOM 849 N N . LEU A 1 109 ? -22.588 -11.351 7.996 1.00 82.94 109 LEU A N 1
ATOM 850 C CA . LEU A 1 109 ? -22.017 -12.209 6.960 1.00 82.94 109 LEU A CA 1
ATOM 851 C C . LEU A 1 109 ? -22.232 -13.704 7.276 1.00 82.94 109 LEU A C 1
ATOM 853 O O . LEU A 1 109 ? -21.921 -14.163 8.378 1.00 82.94 109 LEU A O 1
ATOM 857 N N . PRO A 1 110 ? -22.655 -14.520 6.291 1.00 79.75 110 PRO A N 1
ATOM 858 C CA . PRO A 1 110 ? -22.842 -15.949 6.496 1.00 79.75 110 PRO A CA 1
ATOM 859 C C . PRO A 1 110 ? -21.523 -16.657 6.859 1.00 79.75 110 PRO A C 1
ATOM 861 O O . PRO A 1 110 ? -20.509 -16.517 6.175 1.00 79.75 110 PRO A O 1
ATOM 864 N N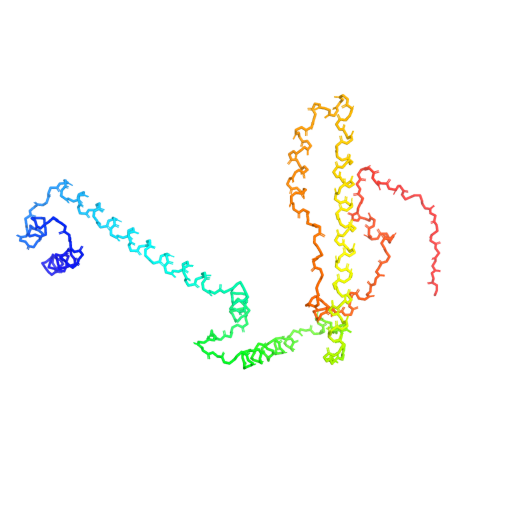 . GLY A 1 111 ? -21.575 -17.447 7.937 1.00 60.56 111 GLY A N 1
ATOM 865 C CA . GLY A 1 111 ? -20.677 -18.563 8.257 1.00 60.56 111 GLY A CA 1
ATOM 866 C C . GLY A 1 111 ? -19.168 -18.326 8.119 1.00 60.56 111 GLY A C 1
ATOM 867 O O . GLY A 1 111 ? -18.547 -18.865 7.209 1.00 60.56 111 GLY A O 1
ATOM 868 N N . GLY A 1 112 ? -18.544 -17.620 9.070 1.00 61.75 112 GLY A N 1
ATOM 869 C CA . GLY A 1 112 ? -17.090 -17.710 9.306 1.00 61.75 112 GLY A CA 1
ATOM 870 C C . GLY A 1 112 ? -16.183 -17.183 8.185 1.00 61.75 112 GLY A C 1
ATOM 871 O O . GLY A 1 112 ? -14.993 -17.501 8.168 1.00 61.75 112 GLY A O 1
ATOM 872 N N . SER A 1 113 ? -16.723 -16.366 7.280 1.00 67.38 113 SER A N 1
ATOM 873 C CA . SER A 1 113 ? -16.085 -15.882 6.046 1.00 67.38 113 SER A CA 1
ATOM 874 C C . SER A 1 113 ? -14.702 -15.238 6.220 1.00 67.38 113 SER A C 1
ATOM 876 O O . SER A 1 113 ? -13.880 -15.299 5.310 1.00 67.38 113 SER A O 1
ATOM 878 N N . VAL A 1 114 ? -14.415 -14.646 7.381 1.00 73.62 114 VAL A N 1
ATOM 879 C CA . VAL A 1 114 ? -13.165 -13.907 7.636 1.00 73.62 114 VAL A CA 1
ATOM 880 C C . VAL A 1 114 ? -12.095 -14.752 8.348 1.00 73.62 114 VAL A C 1
ATOM 882 O O . VAL A 1 114 ? -10.946 -14.331 8.450 1.00 73.62 114 VAL A O 1
ATOM 885 N N . GLY A 1 115 ? -12.420 -15.969 8.800 1.00 80.12 115 GLY A N 1
ATOM 886 C CA . GLY A 1 115 ? -11.475 -16.839 9.508 1.00 80.12 115 GLY A CA 1
ATOM 887 C C . GLY A 1 115 ? -10.977 -16.269 10.849 1.00 80.12 115 GLY A C 1
ATOM 888 O O . GLY A 1 115 ? -11.218 -15.115 11.224 1.00 80.12 115 GLY A O 1
ATOM 889 N N . LYS A 1 116 ? -10.263 -17.093 11.623 1.00 86.50 116 LYS A N 1
ATOM 890 C CA . LYS A 1 116 ? -9.725 -16.677 12.928 1.00 86.50 116 LYS A CA 1
ATOM 891 C C . LYS A 1 116 ? -8.404 -15.914 12.756 1.00 86.50 116 LYS A C 1
ATOM 893 O O . LYS A 1 116 ? -7.622 -16.274 11.876 1.00 86.50 116 LYS A O 1
ATOM 898 N N . PRO A 1 117 ? -8.136 -14.874 13.569 1.00 88.56 117 PRO A N 1
ATOM 899 C CA . PRO A 1 117 ? -6.833 -14.214 13.593 1.00 88.56 117 PRO A CA 1
ATOM 900 C C . PRO A 1 117 ? -5.708 -15.191 13.944 1.00 88.56 117 PRO A C 1
ATOM 902 O O . PRO A 1 117 ? -5.873 -16.040 14.824 1.00 88.56 117 PRO A O 1
ATOM 905 N N . VAL A 1 118 ? -4.544 -15.028 13.309 1.00 89.94 118 VAL A N 1
ATOM 906 C CA . VAL A 1 118 ? -3.327 -15.776 13.681 1.00 89.94 118 VAL A CA 1
ATOM 907 C C . VAL A 1 118 ? -2.882 -15.398 15.093 1.00 89.94 118 VAL A C 1
ATOM 909 O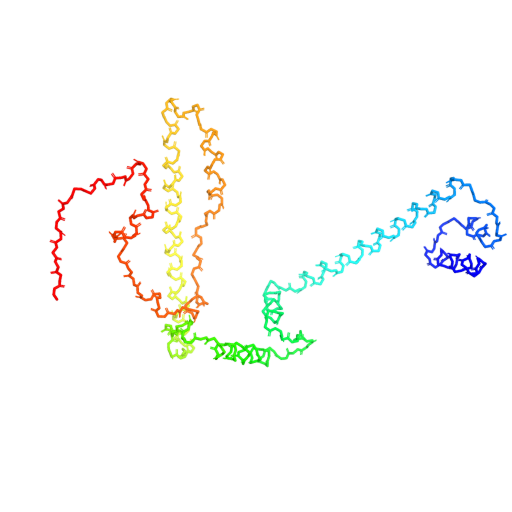 O . VAL A 1 118 ? -2.541 -16.261 15.904 1.00 89.94 118 VAL A O 1
ATOM 912 N N . LEU A 1 119 ? -2.905 -14.100 15.407 1.00 87.94 119 LEU A N 1
ATOM 913 C CA . LEU A 1 119 ? -2.536 -13.589 16.719 1.00 87.94 119 LEU A CA 1
ATOM 914 C C . LEU A 1 119 ? -3.751 -13.608 17.655 1.00 87.94 119 LEU A C 1
ATOM 916 O O . LEU A 1 119 ? -4.652 -12.784 17.541 1.00 87.94 119 LEU A O 1
ATOM 920 N N . LYS A 1 120 ? -3.772 -14.566 18.586 1.00 87.94 120 LYS A N 1
ATOM 921 C CA . LYS A 1 120 ? -4.918 -14.800 19.488 1.00 87.94 120 LYS A CA 1
ATOM 922 C C . LYS A 1 120 ? -4.838 -14.049 20.813 1.00 87.94 120 LYS A C 1
ATOM 924 O O . LYS A 1 120 ? -5.853 -13.884 21.478 1.00 87.94 120 LYS A O 1
ATOM 929 N N . LYS A 1 121 ? -3.633 -13.659 21.230 1.00 88.00 121 LYS A N 1
ATOM 930 C CA . LYS A 1 121 ? -3.391 -12.997 22.514 1.00 88.00 121 LYS A CA 1
ATOM 931 C C . LYS A 1 121 ? -2.942 -11.558 22.278 1.00 88.00 121 LYS A C 1
ATOM 933 O O . LYS A 1 121 ? -2.137 -11.343 21.368 1.00 88.00 121 LYS A O 1
ATOM 938 N N . PRO A 1 122 ? -3.418 -10.598 23.088 1.00 89.12 122 PRO A N 1
ATOM 939 C CA . PRO A 1 122 ? -2.864 -9.256 23.069 1.00 89.12 122 PRO A CA 1
ATOM 940 C C . PRO A 1 122 ? -1.390 -9.317 23.478 1.00 89.12 122 PRO A C 1
ATOM 942 O O . PRO A 1 122 ? -0.999 -10.143 24.305 1.00 89.12 122 PRO A O 1
ATOM 945 N N . LEU A 1 123 ? -0.582 -8.459 22.867 1.00 91.19 123 LEU A N 1
ATOM 946 C CA . LEU A 1 123 ? 0.842 -8.358 23.158 1.00 91.19 123 LEU A CA 1
ATOM 947 C C . LEU A 1 123 ? 1.079 -7.264 24.198 1.00 91.19 123 LEU A C 1
ATOM 949 O O . LEU A 1 123 ? 0.472 -6.193 24.124 1.00 91.19 123 LEU A O 1
ATOM 953 N N . ASP A 1 124 ? 1.982 -7.526 25.138 1.00 94.88 124 ASP A N 1
ATOM 954 C CA . ASP A 1 124 ? 2.478 -6.506 26.063 1.00 94.88 124 ASP A CA 1
ATOM 955 C C . ASP A 1 124 ? 3.497 -5.566 25.384 1.00 94.88 124 ASP A C 1
ATOM 957 O O . ASP A 1 124 ? 3.981 -5.825 24.277 1.00 94.88 124 ASP A O 1
ATOM 961 N N . SER A 1 125 ? 3.851 -4.461 26.045 1.00 94.81 125 SER A N 1
ATOM 962 C CA . SER A 1 125 ? 4.770 -3.456 25.490 1.00 94.81 125 SER A CA 1
ATOM 963 C C . SER A 1 125 ? 6.142 -4.027 25.100 1.00 94.81 125 SER A C 1
ATOM 965 O O . SER A 1 125 ? 6.679 -3.674 24.048 1.00 94.81 125 SER A O 1
ATOM 967 N N . LYS A 1 126 ? 6.697 -4.953 25.895 1.00 95.94 126 LYS A N 1
ATOM 968 C CA . LYS A 1 126 ? 8.002 -5.579 25.614 1.00 95.94 126 LYS A CA 1
ATOM 969 C C . LYS A 1 126 ? 7.908 -6.534 24.424 1.00 95.94 126 LYS A C 1
ATOM 971 O O . LYS A 1 126 ? 8.812 -6.599 23.590 1.00 95.94 126 LYS A O 1
ATOM 976 N N . GLN A 1 127 ? 6.805 -7.266 24.312 1.00 94.88 127 GLN A N 1
ATOM 977 C CA . GLN A 1 127 ? 6.515 -8.145 23.185 1.00 94.88 127 GLN A CA 1
ATOM 978 C C . GLN A 1 127 ? 6.327 -7.350 21.891 1.00 94.88 127 GLN A C 1
ATOM 980 O O . GLN A 1 127 ? 6.836 -7.773 20.853 1.00 94.88 127 GLN A O 1
ATOM 985 N N . TRP A 1 128 ? 5.680 -6.182 21.942 1.00 94.94 128 TRP A N 1
ATOM 986 C CA . TRP A 1 128 ? 5.566 -5.272 20.798 1.00 94.94 128 TRP A CA 1
ATOM 987 C C . TRP A 1 128 ? 6.918 -4.749 20.318 1.00 94.94 128 TRP A C 1
ATOM 989 O O . TRP A 1 128 ? 7.169 -4.690 19.114 1.00 94.94 128 TRP A O 1
ATOM 999 N N . GLU A 1 129 ? 7.811 -4.376 21.232 1.00 95.50 129 GLU A N 1
ATOM 1000 C CA . GLU A 1 129 ? 9.182 -3.987 20.882 1.00 95.50 129 GLU A CA 1
ATOM 1001 C C . GLU A 1 129 ? 9.948 -5.137 20.234 1.00 95.50 129 GLU A C 1
ATOM 1003 O O . GLU A 1 129 ? 10.536 -4.967 19.162 1.00 95.50 129 GLU A O 1
ATOM 1008 N N . LYS A 1 130 ? 9.870 -6.336 20.820 1.00 95.69 130 LYS A N 1
ATOM 1009 C CA . LYS A 1 130 ? 10.497 -7.531 20.251 1.00 95.69 130 LYS A CA 1
ATOM 1010 C C . LYS A 1 130 ? 9.942 -7.860 18.864 1.00 95.69 130 LYS A C 1
ATOM 1012 O O . LYS A 1 130 ? 10.714 -8.154 17.955 1.00 95.69 130 LYS A O 1
ATOM 1017 N N . LEU A 1 131 ? 8.627 -7.770 18.678 1.00 94.38 131 LEU A N 1
ATOM 1018 C CA . LEU A 1 131 ? 7.974 -8.000 17.392 1.00 94.38 131 LEU A CA 1
ATOM 1019 C C . LEU A 1 131 ? 8.434 -6.988 16.335 1.00 94.38 131 LEU A C 1
ATOM 1021 O O . LEU A 1 131 ? 8.755 -7.383 15.215 1.00 94.38 131 LEU A O 1
ATOM 1025 N N . ARG A 1 132 ? 8.516 -5.700 16.690 1.00 93.94 132 ARG A N 1
ATOM 1026 C CA . ARG A 1 132 ? 9.037 -4.653 15.797 1.00 93.94 132 ARG A CA 1
ATOM 1027 C C . ARG A 1 132 ? 10.495 -4.907 15.417 1.00 93.94 132 ARG A C 1
ATOM 1029 O O . ARG A 1 132 ? 10.835 -4.774 14.245 1.00 93.94 132 ARG A O 1
ATOM 1036 N N . SER A 1 133 ? 11.324 -5.337 16.369 1.00 95.69 133 SER A N 1
ATOM 1037 C CA . SER A 1 133 ? 12.722 -5.712 16.117 1.00 95.69 133 SER A CA 1
ATOM 1038 C C . SER A 1 133 ? 12.839 -6.887 15.136 1.00 95.69 133 SER A C 1
ATOM 1040 O O . SER A 1 133 ? 13.563 -6.799 14.143 1.00 95.69 133 SER A O 1
ATOM 1042 N N . ILE A 1 134 ? 12.047 -7.948 15.335 1.00 94.88 134 ILE A N 1
ATOM 1043 C CA . ILE A 1 134 ? 11.992 -9.096 14.413 1.00 94.88 134 ILE A CA 1
ATOM 1044 C C . ILE A 1 134 ? 11.539 -8.652 13.018 1.00 94.88 134 ILE A C 1
ATOM 1046 O O . ILE A 1 134 ? 12.169 -9.010 12.023 1.00 94.88 134 ILE A O 1
ATOM 1050 N N . ASN A 1 135 ? 10.470 -7.856 12.929 1.00 94.50 135 ASN A N 1
ATOM 1051 C CA . ASN A 1 135 ? 9.957 -7.364 11.654 1.00 94.50 135 ASN A CA 1
ATOM 1052 C C . ASN A 1 135 ? 10.990 -6.500 10.914 1.00 94.50 135 ASN A C 1
ATOM 1054 O O . ASN A 1 135 ? 11.139 -6.642 9.702 1.00 94.50 135 ASN A O 1
ATOM 1058 N N .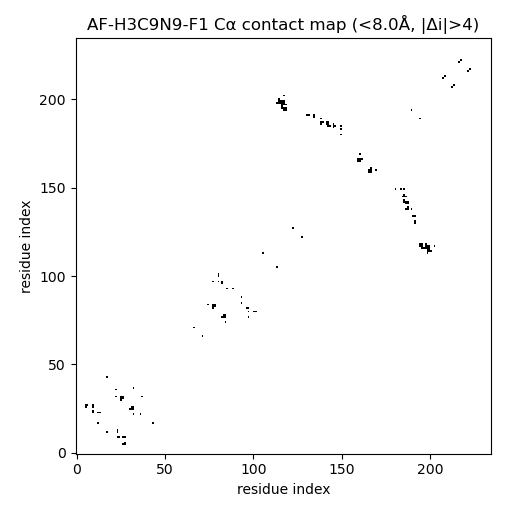 ALA A 1 136 ? 11.734 -5.649 11.627 1.00 94.06 136 ALA A N 1
ATOM 1059 C CA . ALA A 1 136 ? 12.802 -4.838 11.048 1.00 94.06 136 ALA A CA 1
ATOM 1060 C C . ALA A 1 136 ? 13.949 -5.707 10.504 1.00 94.06 136 ALA A C 1
ATOM 1062 O O . ALA A 1 136 ? 14.377 -5.518 9.362 1.00 94.06 136 ALA A O 1
ATOM 1063 N N . ALA A 1 137 ? 14.397 -6.698 11.281 1.00 95.75 137 ALA A N 1
ATOM 1064 C CA . ALA A 1 137 ? 15.442 -7.630 10.863 1.00 95.75 137 ALA A CA 1
ATOM 1065 C C . ALA A 1 137 ? 15.028 -8.429 9.615 1.00 95.75 137 ALA A C 1
ATOM 1067 O O . ALA A 1 137 ? 15.751 -8.443 8.617 1.00 95.75 137 ALA A O 1
ATOM 1068 N N . LEU A 1 138 ? 13.830 -9.026 9.632 1.00 94.94 138 LEU A N 1
ATOM 1069 C CA . LEU A 1 138 ? 13.295 -9.773 8.493 1.00 94.94 138 LEU A CA 1
ATOM 1070 C C . LEU A 1 138 ? 13.094 -8.873 7.274 1.00 94.94 138 LEU A C 1
ATOM 1072 O O . LEU A 1 138 ? 13.460 -9.254 6.165 1.00 94.94 138 LEU A O 1
ATOM 1076 N N . SER A 1 139 ? 12.544 -7.672 7.454 1.00 94.81 139 SER A N 1
ATOM 1077 C CA . SER A 1 139 ? 12.315 -6.736 6.350 1.00 94.81 139 SER A CA 1
ATOM 1078 C C . SER A 1 139 ? 13.615 -6.344 5.655 1.00 94.81 139 SER A C 1
ATOM 1080 O O . SER A 1 139 ? 13.659 -6.362 4.426 1.00 94.81 139 SER A O 1
ATOM 1082 N N . SER A 1 140 ? 14.681 -6.080 6.418 1.00 94.75 140 SER A N 1
ATOM 1083 C CA . SER A 1 140 ? 16.019 -5.808 5.877 1.00 94.75 140 SER A CA 1
ATOM 1084 C C . SER A 1 140 ? 16.567 -6.998 5.079 1.00 94.75 140 SER A C 1
ATOM 1086 O O . SER A 1 140 ? 17.045 -6.855 3.949 1.00 94.75 140 SER A O 1
ATOM 1088 N N . GLU A 1 141 ? 16.424 -8.209 5.618 1.00 95.62 141 GLU A N 1
ATOM 1089 C CA . GLU A 1 141 ? 16.895 -9.428 4.966 1.00 95.62 141 GLU A CA 1
ATOM 1090 C C . GLU A 1 141 ? 16.125 -9.722 3.662 1.00 95.62 141 GLU A C 1
ATOM 1092 O O . GLU A 1 141 ? 16.720 -10.007 2.617 1.00 95.62 141 GLU A O 1
ATOM 1097 N N . TYR A 1 142 ? 14.794 -9.604 3.686 1.00 95.75 142 TYR A N 1
ATOM 1098 C CA . TYR A 1 142 ? 13.951 -9.757 2.499 1.00 95.75 142 TYR A CA 1
ATOM 1099 C C . TYR A 1 142 ? 14.210 -8.668 1.463 1.00 95.75 142 TYR A C 1
ATOM 1101 O O . TYR A 1 142 ? 14.193 -8.964 0.266 1.00 95.75 142 TYR A O 1
ATOM 1109 N N . GLU A 1 143 ? 14.487 -7.439 1.888 1.00 95.69 143 GLU A N 1
ATOM 1110 C CA . GLU A 1 143 ? 14.870 -6.362 0.984 1.00 95.69 143 GLU A CA 1
ATOM 1111 C C . GLU A 1 143 ? 16.189 -6.676 0.270 1.00 95.69 143 GLU A C 1
ATOM 1113 O O . GLU A 1 143 ? 16.288 -6.532 -0.954 1.00 95.69 143 GLU A O 1
ATOM 1118 N N . CYS A 1 144 ? 17.183 -7.183 1.005 1.00 95.88 144 CYS A N 1
ATOM 1119 C CA . CYS A 1 144 ? 18.441 -7.649 0.429 1.00 95.88 144 CYS A CA 1
ATOM 1120 C C . CYS A 1 144 ? 18.208 -8.752 -0.617 1.00 95.88 144 CYS A C 1
ATOM 1122 O O . CYS A 1 144 ? 18.667 -8.639 -1.761 1.00 95.88 144 CYS A O 1
ATOM 1124 N N . ARG A 1 145 ? 17.406 -9.772 -0.278 1.00 96.19 145 ARG A N 1
ATOM 1125 C CA . ARG A 1 145 ? 17.040 -10.850 -1.212 1.00 96.19 145 ARG A CA 1
ATOM 1126 C C . ARG A 1 145 ? 16.315 -10.329 -2.452 1.00 96.19 145 ARG A C 1
ATOM 1128 O O . ARG A 1 145 ? 16.656 -10.724 -3.565 1.00 96.19 145 ARG A O 1
ATOM 1135 N N . ARG A 1 146 ? 15.341 -9.428 -2.295 1.00 96.25 146 ARG A N 1
ATOM 1136 C CA . ARG A 1 146 ? 14.603 -8.828 -3.421 1.00 96.25 146 ARG A CA 1
ATOM 1137 C C . ARG A 1 146 ? 15.535 -8.032 -4.326 1.00 96.25 146 ARG A C 1
ATOM 1139 O O . ARG A 1 146 ? 15.471 -8.204 -5.540 1.00 96.25 146 ARG A O 1
ATOM 1146 N N . ARG A 1 147 ? 16.446 -7.231 -3.764 1.00 96.25 147 ARG A N 1
ATOM 1147 C CA . ARG A 1 147 ? 17.465 -6.498 -4.532 1.00 96.25 147 ARG A CA 1
ATOM 1148 C C . ARG A 1 147 ? 18.342 -7.447 -5.348 1.00 96.25 147 ARG A C 1
ATOM 1150 O O . ARG A 1 147 ? 18.555 -7.199 -6.533 1.00 96.25 147 ARG A O 1
ATOM 1157 N N . MET A 1 148 ? 18.792 -8.549 -4.746 1.00 97.44 148 MET A N 1
ATOM 1158 C CA . MET A 1 148 ? 19.578 -9.572 -5.440 1.00 97.44 148 MET A CA 1
ATOM 1159 C C . MET A 1 148 ? 18.786 -10.210 -6.589 1.00 97.44 148 MET A C 1
ATOM 1161 O O . MET A 1 148 ? 19.288 -10.277 -7.708 1.00 97.44 148 MET A O 1
ATOM 1165 N N . LEU A 1 149 ? 17.535 -10.615 -6.353 1.00 96.56 149 LEU A N 1
ATOM 1166 C CA . LEU A 1 149 ? 16.681 -11.224 -7.379 1.00 96.56 149 LEU A CA 1
ATOM 1167 C C . LEU A 1 149 ? 16.380 -10.267 -8.535 1.00 96.56 149 LEU A C 1
ATOM 1169 O O . LEU A 1 149 ? 16.443 -10.672 -9.694 1.00 96.56 149 LEU A O 1
ATOM 1173 N N . ILE A 1 150 ? 16.096 -9.001 -8.226 1.00 96.31 150 ILE A N 1
ATOM 1174 C CA . ILE A 1 150 ? 15.886 -7.947 -9.222 1.00 96.31 150 ILE A CA 1
ATOM 1175 C C . ILE A 1 150 ? 17.163 -7.742 -10.045 1.00 96.31 150 ILE A C 1
ATOM 1177 O O . ILE A 1 150 ? 17.103 -7.718 -11.272 1.00 96.31 150 ILE A O 1
ATOM 1181 N N . LYS A 1 151 ? 18.333 -7.672 -9.399 1.00 96.88 151 LYS A N 1
ATOM 1182 C CA . LYS A 1 151 ? 19.610 -7.544 -10.108 1.00 96.88 151 LYS A CA 1
ATOM 1183 C C . LYS A 1 151 ? 19.919 -8.776 -10.963 1.00 96.88 151 LYS A C 1
ATOM 1185 O O . LYS A 1 151 ? 20.414 -8.634 -12.076 1.00 96.88 151 LYS A O 1
ATOM 1190 N N . ARG A 1 152 ? 19.608 -9.982 -10.481 1.00 96.88 152 ARG A N 1
ATOM 1191 C CA . ARG A 1 152 ? 19.761 -11.226 -11.251 1.00 96.88 152 ARG A CA 1
ATOM 1192 C C . ARG A 1 152 ? 18.871 -11.217 -12.491 1.00 96.88 152 ARG A C 1
ATOM 1194 O O . ARG A 1 152 ? 19.321 -11.624 -13.560 1.00 96.88 152 ARG A O 1
ATOM 1201 N N . LEU A 1 153 ? 17.635 -10.738 -12.356 1.00 95.25 153 LEU A N 1
ATOM 1202 C CA . LEU A 1 153 ? 16.732 -10.529 -13.483 1.00 95.25 153 LEU A CA 1
ATOM 1203 C C . LEU A 1 153 ? 17.321 -9.522 -14.482 1.00 95.25 153 LEU A C 1
ATOM 1205 O O . LEU A 1 153 ? 17.375 -9.843 -15.665 1.00 95.25 153 LEU A O 1
ATOM 1209 N N . ASP A 1 154 ? 17.836 -8.378 -14.012 1.00 93.94 154 ASP A N 1
ATOM 1210 C CA . ASP A 1 154 ? 18.498 -7.375 -14.864 1.00 93.94 154 ASP A CA 1
ATOM 1211 C C . ASP A 1 154 ? 19.632 -8.005 -15.685 1.00 93.94 154 ASP A C 1
ATOM 1213 O O . ASP A 1 154 ? 19.651 -7.888 -16.908 1.00 93.94 154 ASP A O 1
ATOM 1217 N N . VAL A 1 155 ? 20.544 -8.727 -15.026 1.00 95.06 155 VAL A N 1
ATOM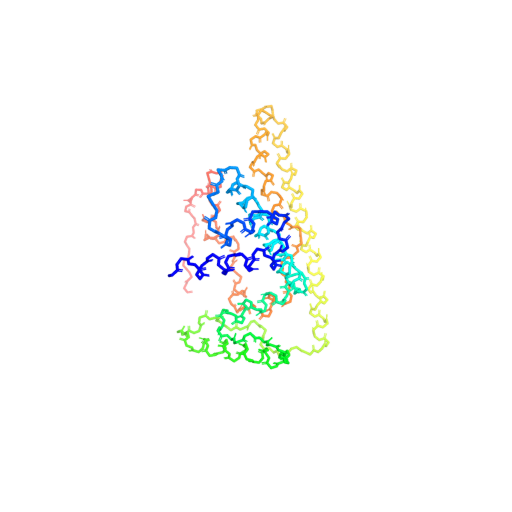 1218 C CA . VAL A 1 155 ? 21.698 -9.362 -15.686 1.00 95.06 155 VAL A CA 1
ATOM 1219 C C . VAL A 1 155 ? 21.259 -10.454 -16.667 1.00 95.06 155 VAL A C 1
ATOM 1221 O O . VAL A 1 155 ? 21.850 -10.594 -17.734 1.00 95.06 155 VAL A O 1
ATOM 1224 N N . THR A 1 156 ? 20.193 -11.192 -16.350 1.00 92.31 156 THR A N 1
ATOM 1225 C CA . THR A 1 156 ? 19.630 -12.215 -17.248 1.00 92.31 156 THR A CA 1
ATOM 1226 C C . THR A 1 156 ? 19.002 -11.584 -18.491 1.00 92.31 156 THR A C 1
ATOM 1228 O O . THR A 1 156 ? 19.147 -12.104 -19.590 1.00 92.31 156 THR A O 1
ATOM 1231 N N . VAL A 1 157 ? 18.322 -10.444 -18.353 1.00 89.75 157 VAL A N 1
ATOM 1232 C CA . VAL A 1 157 ? 17.782 -9.722 -19.513 1.00 89.75 157 VAL A CA 1
ATOM 1233 C C . VAL A 1 157 ? 18.911 -9.119 -20.351 1.00 89.75 157 VAL A C 1
ATOM 1235 O O . VAL A 1 157 ? 18.865 -9.171 -21.579 1.00 89.75 157 VAL A O 1
ATOM 1238 N N . GLN A 1 158 ? 19.952 -8.594 -19.702 1.00 89.00 158 GLN A N 1
ATOM 1239 C CA . GLN A 1 158 ? 21.131 -8.049 -20.376 1.00 89.00 158 GLN A CA 1
ATOM 1240 C C . GLN A 1 158 ? 21.907 -9.114 -21.163 1.00 89.00 158 GLN A C 1
ATOM 1242 O O . GLN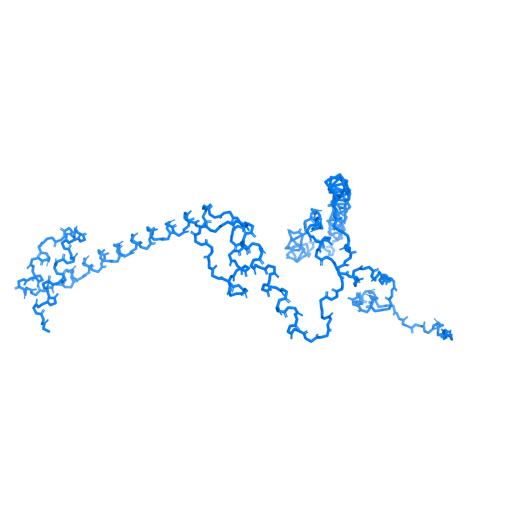 A 1 158 ? 22.385 -8.815 -22.258 1.00 89.00 158 GLN A O 1
ATOM 1247 N N . SER A 1 159 ? 22.005 -10.351 -20.661 1.00 89.44 159 SER A N 1
ATOM 1248 C CA . SER A 1 159 ? 22.750 -11.418 -21.342 1.00 89.44 159 SER A CA 1
ATOM 1249 C C . SER A 1 159 ? 22.133 -11.821 -22.684 1.00 89.44 159 SER A C 1
ATOM 1251 O O . SER A 1 159 ? 22.866 -12.192 -23.599 1.00 89.44 159 SER A O 1
ATOM 1253 N N . PHE A 1 160 ? 20.816 -11.666 -22.871 1.00 86.31 160 PHE A N 1
ATOM 1254 C CA . PHE A 1 160 ? 20.204 -11.891 -24.183 1.00 86.31 160 PHE A CA 1
ATOM 1255 C C . PHE A 1 160 ? 20.797 -10.971 -25.254 1.00 86.31 160 PHE A C 1
ATOM 1257 O O . PHE A 1 160 ? 20.989 -11.418 -26.381 1.00 86.31 160 PHE A O 1
ATOM 1264 N N . GLY A 1 161 ? 21.170 -9.735 -24.905 1.00 82.62 161 GLY A N 1
ATOM 1265 C CA . GLY A 1 161 ? 21.775 -8.764 -25.825 1.00 82.62 161 GLY A CA 1
ATOM 1266 C C . GLY A 1 161 ? 23.168 -9.140 -26.349 1.00 82.62 161 GLY A C 1
ATOM 1267 O O . GLY A 1 161 ? 23.700 -8.434 -27.201 1.00 82.62 161 GLY A O 1
ATOM 1268 N N . TRP A 1 162 ? 23.766 -10.237 -25.875 1.00 82.00 162 TRP A N 1
ATOM 1269 C CA . TRP A 1 162 ? 25.096 -10.677 -26.306 1.00 82.00 162 TRP A CA 1
ATOM 1270 C C . TRP A 1 162 ? 25.055 -11.479 -27.613 1.00 82.00 162 TRP A C 1
ATOM 1272 O O . TRP A 1 162 ? 26.069 -11.577 -28.297 1.00 82.00 162 TRP A O 1
ATOM 1282 N N . SER A 1 163 ? 23.889 -12.008 -28.003 1.00 84.06 163 SER A N 1
ATOM 1283 C CA . SER A 1 163 ? 23.725 -12.704 -29.286 1.00 84.06 163 SER A CA 1
ATOM 1284 C C . SER A 1 163 ? 23.362 -11.737 -30.417 1.00 84.06 163 SER A C 1
ATOM 1286 O O . SER A 1 163 ? 22.505 -10.866 -30.246 1.00 84.06 163 SER A O 1
ATOM 1288 N N . ASP A 1 164 ? 23.943 -11.919 -31.605 1.00 81.62 164 ASP A N 1
ATOM 1289 C CA . ASP A 1 164 ? 23.686 -11.033 -32.755 1.00 81.62 164 ASP A CA 1
ATOM 1290 C C . ASP A 1 164 ? 22.208 -11.028 -33.177 1.00 81.62 164 ASP A C 1
ATOM 1292 O O . ASP A 1 164 ? 21.640 -9.986 -33.504 1.00 81.62 164 ASP A O 1
ATOM 1296 N N . ARG A 1 165 ? 21.526 -12.172 -33.037 1.00 79.88 165 ARG A N 1
ATOM 1297 C CA . ARG A 1 165 ? 20.081 -12.313 -33.287 1.00 79.88 165 ARG A CA 1
ATOM 1298 C C . ARG A 1 165 ? 19.202 -11.536 -32.296 1.00 79.88 165 ARG A C 1
ATOM 1300 O O . ARG A 1 165 ? 18.045 -11.237 -32.601 1.00 79.88 165 ARG A O 1
ATOM 1307 N N . ALA A 1 166 ? 19.692 -11.266 -31.091 1.00 78.31 166 ALA A N 1
ATOM 1308 C CA . ALA A 1 166 ? 18.942 -10.547 -30.066 1.00 78.31 166 ALA A CA 1
ATOM 1309 C C . ALA A 1 166 ? 19.276 -9.055 -30.026 1.00 78.31 166 ALA A C 1
ATOM 1311 O O . ALA A 1 166 ? 18.390 -8.285 -29.664 1.00 78.31 166 ALA A O 1
ATOM 1312 N N . LYS A 1 167 ? 20.479 -8.636 -30.453 1.00 80.25 167 LYS A N 1
ATOM 1313 C CA . LYS A 1 167 ? 20.860 -7.214 -30.584 1.00 80.25 167 LYS A CA 1
ATOM 1314 C C . LYS A 1 167 ? 19.835 -6.419 -31.395 1.00 80.25 167 LYS A C 1
ATOM 1316 O O . LYS A 1 167 ? 19.388 -5.367 -30.955 1.00 80.25 167 LYS A O 1
ATOM 1321 N N . VAL A 1 168 ? 19.353 -6.990 -32.500 1.00 85.62 168 VAL A N 1
ATOM 1322 C CA . VAL A 1 168 ? 18.302 -6.394 -33.350 1.00 85.62 168 VAL A CA 1
ATOM 1323 C C . VAL A 1 168 ? 16.918 -6.300 -32.686 1.00 85.62 168 VAL A C 1
ATOM 1325 O O . VAL A 1 168 ? 16.024 -5.647 -33.211 1.00 85.62 168 VAL A O 1
ATOM 1328 N N . ARG A 1 169 ? 16.706 -6.957 -31.536 1.00 85.00 169 ARG A N 1
ATOM 1329 C CA . ARG A 1 169 ? 15.435 -6.972 -30.785 1.00 85.00 169 ARG A CA 1
ATOM 1330 C C . ARG A 1 169 ? 15.543 -6.363 -29.384 1.00 85.00 169 ARG A C 1
ATOM 1332 O O . ARG A 1 169 ? 14.580 -6.451 -28.619 1.00 85.00 169 ARG A O 1
ATOM 1339 N N . VAL A 1 170 ? 16.668 -5.726 -29.050 1.00 85.88 170 VAL A N 1
ATOM 1340 C CA . VAL A 1 170 ? 16.905 -5.116 -27.729 1.00 85.88 170 VAL A CA 1
ATOM 1341 C C . VAL A 1 170 ? 15.832 -4.086 -27.395 1.00 85.88 170 VAL A C 1
ATOM 1343 O O . VAL A 1 170 ? 15.266 -4.149 -26.307 1.00 85.88 170 VAL A O 1
ATOM 1346 N N . ASP A 1 171 ? 15.464 -3.222 -28.340 1.00 86.50 171 ASP A N 1
ATOM 1347 C CA . ASP A 1 171 ? 14.452 -2.184 -28.108 1.00 86.50 171 ASP A CA 1
ATOM 1348 C C . ASP A 1 171 ? 13.065 -2.772 -27.834 1.00 86.50 171 ASP A C 1
ATOM 1350 O O . ASP A 1 171 ? 12.346 -2.324 -26.938 1.00 86.50 171 ASP A O 1
ATOM 1354 N N . SER A 1 172 ? 12.698 -3.835 -28.557 1.00 89.62 172 SER A N 1
ATOM 1355 C CA . SER A 1 172 ? 11.447 -4.560 -28.317 1.00 89.62 172 SER A CA 1
ATOM 1356 C C . SER A 1 172 ? 11.436 -5.210 -26.934 1.00 89.62 172 SER A C 1
ATOM 1358 O O . SER A 1 172 ? 10.411 -5.196 -26.253 1.00 89.62 172 SER A O 1
ATOM 1360 N N . MET A 1 173 ? 12.562 -5.784 -26.509 1.00 87.31 173 MET A N 1
ATOM 1361 C CA . MET A 1 173 ? 12.693 -6.408 -25.195 1.00 87.31 173 MET A CA 1
ATOM 1362 C C . MET A 1 173 ? 12.663 -5.359 -24.078 1.00 87.31 173 MET A C 1
ATOM 1364 O O . MET A 1 173 ? 11.943 -5.532 -23.095 1.00 87.31 173 MET A O 1
ATOM 1368 N N . ALA A 1 174 ? 13.367 -4.239 -24.254 1.00 89.00 174 ALA A N 1
ATOM 1369 C CA . ALA A 1 174 ? 13.375 -3.118 -23.322 1.00 89.00 174 ALA A CA 1
ATOM 1370 C C . ALA A 1 174 ? 11.972 -2.519 -23.150 1.00 89.00 174 ALA A C 1
ATOM 1372 O O . ALA A 1 174 ? 11.550 -2.286 -22.017 1.00 89.00 174 ALA A O 1
ATOM 1373 N N . ARG A 1 175 ? 11.207 -2.361 -24.239 1.00 92.50 175 ARG A N 1
ATOM 1374 C CA . ARG A 1 175 ? 9.822 -1.860 -24.201 1.00 92.50 175 ARG A CA 1
ATOM 1375 C C . ARG A 1 175 ? 8.916 -2.690 -23.286 1.00 92.50 175 ARG A C 1
ATOM 1377 O O . ARG A 1 175 ? 8.066 -2.130 -22.602 1.00 92.50 175 ARG A O 1
ATOM 1384 N N . VAL A 1 176 ? 9.102 -4.010 -23.251 1.00 91.12 176 VAL A N 1
ATOM 1385 C CA . VAL A 1 176 ? 8.317 -4.914 -22.391 1.00 91.12 176 VAL A CA 1
ATOM 1386 C C . VAL A 1 176 ? 8.901 -5.008 -20.980 1.00 91.12 176 VAL A C 1
ATOM 1388 O O . VAL A 1 176 ? 8.160 -5.064 -19.996 1.00 91.12 176 VAL A O 1
ATOM 1391 N N . TYR A 1 177 ? 10.228 -5.042 -20.869 1.00 92.94 177 TYR A N 1
ATOM 1392 C CA . TYR A 1 177 ? 10.925 -5.255 -19.607 1.00 92.94 177 TYR A CA 1
ATOM 1393 C C . TYR A 1 177 ? 10.890 -4.031 -18.695 1.00 92.94 177 TYR A C 1
ATOM 1395 O O . TYR A 1 177 ? 10.577 -4.162 -17.511 1.00 92.94 177 TYR A O 1
ATOM 1403 N N . GLN A 1 178 ? 11.182 -2.844 -19.232 1.00 94.44 178 GLN A N 1
ATOM 1404 C CA . GLN A 1 178 ? 11.377 -1.646 -18.422 1.00 94.44 178 GLN A CA 1
ATOM 1405 C C . GLN A 1 178 ? 10.149 -1.305 -17.570 1.00 94.44 178 GLN A C 1
ATOM 1407 O O . GLN A 1 178 ? 10.322 -1.145 -16.363 1.00 94.44 178 GLN A O 1
ATOM 1412 N N . PRO A 1 179 ? 8.903 -1.285 -18.083 1.00 95.00 179 PRO A N 1
ATOM 1413 C CA . PRO A 1 179 ? 7.737 -0.999 -17.242 1.00 95.00 179 PRO A CA 1
ATOM 1414 C C . PRO A 1 179 ? 7.607 -1.967 -16.056 1.00 95.00 179 PRO A C 1
ATOM 1416 O O . PRO A 1 179 ? 7.367 -1.554 -14.921 1.00 95.00 179 PRO A O 1
ATOM 1419 N N . ARG A 1 180 ? 7.857 -3.263 -16.293 1.00 94.00 180 ARG A N 1
ATOM 1420 C CA . ARG A 1 180 ? 7.846 -4.289 -15.241 1.00 94.00 180 ARG A CA 1
ATOM 1421 C C . ARG A 1 180 ? 8.970 -4.048 -14.243 1.00 94.00 180 ARG A C 1
ATOM 1423 O O . ARG A 1 180 ? 8.732 -4.095 -13.041 1.00 94.00 180 ARG A O 1
ATOM 1430 N N . ARG A 1 181 ? 10.168 -3.721 -14.720 1.00 94.38 181 ARG A N 1
ATOM 1431 C CA . ARG A 1 181 ? 11.328 -3.447 -13.874 1.00 94.38 181 ARG A CA 1
ATOM 1432 C C . ARG A 1 181 ? 11.129 -2.243 -12.951 1.00 94.38 181 ARG A C 1
ATOM 1434 O O . ARG A 1 181 ? 11.532 -2.322 -11.792 1.00 94.38 181 ARG A O 1
ATOM 1441 N N . HIS A 1 182 ? 10.490 -1.176 -13.430 1.00 93.56 182 HIS A N 1
ATOM 1442 C CA . HIS A 1 182 ? 10.165 0.004 -12.618 1.00 93.56 182 HIS A CA 1
ATOM 1443 C C . HIS A 1 182 ? 9.082 -0.289 -11.567 1.00 93.56 182 HIS A C 1
ATOM 1445 O O . HIS A 1 182 ? 9.069 0.332 -10.508 1.00 93.56 182 HIS A O 1
ATOM 1451 N N . SER A 1 183 ? 8.201 -1.263 -11.823 1.00 93.75 183 SER A N 1
ATOM 1452 C CA . SER A 1 183 ? 7.201 -1.702 -10.838 1.00 93.75 183 SER A CA 1
ATOM 1453 C C . SER A 1 183 ? 7.789 -2.550 -9.700 1.00 93.75 183 SER A C 1
ATOM 1455 O O . SER A 1 183 ? 7.207 -2.617 -8.616 1.00 93.75 183 SER A O 1
ATOM 1457 N N . LEU A 1 184 ? 8.948 -3.187 -9.920 1.00 93.50 184 LEU A N 1
ATOM 1458 C CA . LEU A 1 184 ? 9.607 -4.029 -8.923 1.00 93.50 184 LEU A CA 1
ATOM 1459 C C . LEU A 1 184 ? 10.340 -3.172 -7.891 1.00 93.50 184 LEU A C 1
ATOM 1461 O O . LEU A 1 184 ? 11.291 -2.457 -8.205 1.00 93.50 184 LEU A O 1
ATOM 1465 N N . LYS A 1 185 ? 9.926 -3.308 -6.632 1.00 94.00 185 LYS A N 1
ATOM 1466 C CA . LYS A 1 185 ? 10.506 -2.597 -5.494 1.00 94.00 185 LYS A CA 1
ATOM 1467 C C . LYS A 1 185 ? 11.285 -3.560 -4.595 1.00 94.00 185 LYS A C 1
ATOM 1469 O O . LYS A 1 185 ? 10.782 -4.649 -4.307 1.00 94.00 185 LYS A O 1
ATOM 1474 N N . PRO A 1 186 ? 12.495 -3.190 -4.140 1.00 92.62 186 PRO A N 1
ATOM 1475 C CA . PRO A 1 186 ? 13.249 -4.015 -3.205 1.00 92.62 186 PRO A CA 1
ATOM 1476 C C . PRO A 1 186 ? 12.603 -4.046 -1.815 1.00 92.62 186 PRO A C 1
ATOM 1478 O O . PRO A 1 186 ? 12.707 -5.064 -1.145 1.00 92.62 186 PRO A O 1
ATOM 1481 N N . GLN A 1 187 ? 11.904 -2.987 -1.396 1.00 92.38 187 GLN A N 1
ATOM 1482 C CA . GLN A 1 187 ? 11.337 -2.878 -0.050 1.00 92.38 187 GLN A CA 1
ATOM 1483 C C . GLN A 1 187 ? 10.372 -4.028 0.261 1.00 92.38 187 GLN A C 1
ATOM 1485 O O . GLN A 1 187 ? 9.587 -4.454 -0.596 1.00 92.38 187 GLN A O 1
ATOM 1490 N N . SER A 1 188 ? 10.415 -4.518 1.504 1.00 87.44 188 SER A N 1
ATOM 1491 C CA . SER A 1 188 ? 9.409 -5.451 2.010 1.00 87.44 188 SER A CA 1
ATOM 1492 C C . SER A 1 188 ? 8.042 -4.774 2.038 1.00 87.44 188 SER A C 1
ATOM 1494 O O . SER A 1 188 ? 7.901 -3.617 2.419 1.00 87.44 188 SER A O 1
ATOM 1496 N N . THR A 1 189 ? 7.019 -5.513 1.625 1.00 86.44 189 THR A N 1
ATOM 1497 C CA . THR A 1 189 ? 5.623 -5.086 1.751 1.00 86.44 189 THR A CA 1
ATOM 1498 C C . THR A 1 189 ? 5.009 -5.579 3.060 1.00 86.44 189 THR A C 1
ATOM 1500 O O . THR A 1 189 ? 3.926 -5.144 3.426 1.00 86.44 189 THR A O 1
ATOM 1503 N N . VAL A 1 190 ? 5.639 -6.526 3.751 1.00 87.88 190 VAL A N 1
ATOM 1504 C CA . VAL A 1 190 ? 5.095 -7.108 4.982 1.00 87.88 190 VAL A CA 1
ATOM 1505 C C . VAL A 1 190 ? 5.506 -6.239 6.162 1.00 87.88 190 VAL A C 1
ATOM 1507 O O . VAL A 1 190 ? 6.683 -5.935 6.308 1.00 87.88 190 VAL A O 1
ATOM 1510 N N . ASP A 1 191 ? 4.525 -5.852 6.972 1.00 88.88 191 ASP A N 1
ATOM 1511 C CA . ASP A 1 191 ? 4.703 -5.068 8.190 1.00 88.88 191 ASP A CA 1
ATOM 1512 C C . ASP A 1 191 ? 3.822 -5.645 9.313 1.00 88.88 191 ASP A C 1
ATOM 1514 O O . ASP A 1 191 ? 2.968 -6.504 9.072 1.00 88.88 191 ASP A O 1
ATOM 1518 N N . THR A 1 192 ? 4.012 -5.170 10.542 1.00 89.75 192 THR A N 1
ATOM 1519 C CA . THR A 1 192 ? 3.240 -5.550 11.733 1.00 89.75 192 THR A CA 1
ATOM 1520 C C . THR A 1 192 ? 1.727 -5.445 11.523 1.00 89.75 192 THR A C 1
ATOM 1522 O O . THR A 1 192 ? 0.992 -6.332 11.947 1.00 89.75 192 THR A O 1
ATOM 1525 N N . SER A 1 193 ? 1.254 -4.446 10.776 1.00 89.00 193 SER A N 1
ATOM 1526 C CA . SER A 1 193 ? -0.154 -4.313 10.376 1.00 89.00 193 SER A CA 1
ATOM 1527 C C . SER A 1 193 ? -0.681 -5.535 9.607 1.00 89.00 193 SER A C 1
ATOM 1529 O O . SER A 1 193 ? -1.766 -6.038 9.903 1.00 89.00 193 SER A O 1
ATOM 1531 N N . ARG A 1 194 ? 0.108 -6.081 8.670 1.00 89.44 194 ARG A N 1
ATOM 1532 C CA . ARG A 1 194 ? -0.246 -7.306 7.933 1.00 89.44 194 ARG A CA 1
ATOM 1533 C C . ARG A 1 194 ? -0.277 -8.537 8.829 1.00 89.44 194 ARG A C 1
ATOM 1535 O O . ARG A 1 194 ? -1.087 -9.419 8.577 1.00 89.44 194 ARG A O 1
ATOM 1542 N N . LEU A 1 195 ? 0.569 -8.598 9.857 1.00 88.81 195 LEU A N 1
ATOM 1543 C CA . LEU A 1 195 ? 0.521 -9.682 10.839 1.00 88.81 195 LEU A CA 1
ATOM 1544 C C . LEU A 1 195 ? -0.776 -9.638 11.656 1.00 88.81 195 LEU A C 1
ATOM 1546 O O . LEU A 1 195 ? -1.387 -10.678 11.874 1.00 88.81 195 LEU A O 1
ATOM 1550 N N . LEU A 1 196 ? -1.215 -8.448 12.075 1.00 89.38 196 LEU A N 1
ATOM 1551 C CA . LEU A 1 196 ? -2.466 -8.284 12.827 1.00 89.38 196 LEU A CA 1
ATOM 1552 C C . LEU A 1 196 ? -3.700 -8.605 11.983 1.00 89.38 196 LEU A C 1
ATOM 1554 O O . LEU A 1 196 ? -4.674 -9.153 12.492 1.00 89.38 196 LEU A O 1
ATOM 1558 N N . ALA A 1 197 ? -3.645 -8.300 10.688 1.00 88.94 197 ALA A N 1
ATOM 1559 C CA . ALA A 1 197 ? -4.699 -8.650 9.745 1.00 88.94 197 ALA A CA 1
ATOM 1560 C C . ALA A 1 197 ? -4.684 -10.136 9.332 1.00 88.94 197 ALA A C 1
ATOM 1562 O O . ALA A 1 197 ? -5.675 -10.614 8.775 1.00 88.94 197 ALA A O 1
ATOM 1563 N N . ALA A 1 198 ? -3.584 -10.861 9.574 1.00 90.50 198 ALA A N 1
ATOM 1564 C CA . ALA A 1 198 ? -3.404 -12.230 9.103 1.00 90.50 198 ALA A CA 1
ATOM 1565 C C . ALA A 1 198 ? -4.379 -13.208 9.772 1.00 90.50 198 ALA A C 1
ATOM 1567 O O . ALA A 1 198 ? -4.641 -13.153 10.980 1.00 90.50 198 ALA A O 1
ATOM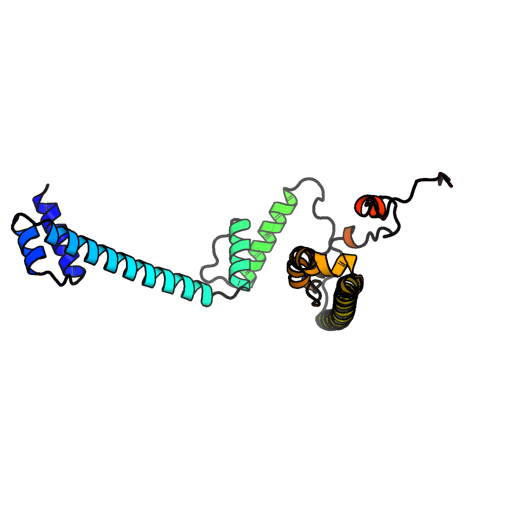 1568 N N . ARG A 1 199 ? -4.878 -14.152 8.972 1.00 90.00 199 ARG A N 1
ATOM 1569 C CA . ARG A 1 199 ? -5.820 -15.197 9.379 1.00 90.00 199 ARG A CA 1
ATOM 1570 C C . ARG A 1 199 ? -5.161 -16.575 9.304 1.00 90.00 199 ARG A C 1
ATOM 1572 O O . ARG A 1 199 ? -4.086 -16.732 8.726 1.00 90.00 199 ARG A O 1
ATOM 1579 N N . GLU A 1 200 ? -5.758 -17.554 9.981 1.00 88.69 200 GLU A N 1
ATOM 1580 C CA . GLU A 1 200 ? -5.196 -18.910 10.122 1.00 88.69 200 GLU A CA 1
ATOM 1581 C C . GLU A 1 200 ? -4.932 -19.611 8.774 1.00 88.69 200 GLU A C 1
ATOM 1583 O O . GLU A 1 200 ? -4.078 -20.493 8.699 1.00 88.69 200 GLU A O 1
ATOM 1588 N N . ASP A 1 201 ? -5.597 -19.196 7.697 1.00 84.25 201 ASP A N 1
ATOM 1589 C CA . ASP A 1 201 ? -5.358 -19.681 6.335 1.00 84.25 201 ASP A CA 1
ATOM 1590 C C . ASP A 1 201 ? -3.925 -19.408 5.847 1.00 84.25 201 ASP A C 1
ATOM 1592 O O . ASP A 1 201 ? -3.340 -20.249 5.166 1.00 84.25 201 ASP A O 1
ATOM 1596 N N . VAL A 1 202 ? -3.312 -18.294 6.260 1.00 84.25 202 VAL A N 1
ATOM 1597 C CA . VAL A 1 202 ? -1.918 -17.950 5.927 1.00 84.25 202 VAL A CA 1
ATOM 1598 C C . VAL A 1 202 ? -0.926 -18.941 6.548 1.00 84.25 202 VAL A C 1
ATOM 1600 O O . VAL A 1 202 ? 0.176 -19.126 6.029 1.00 84.25 202 VAL A O 1
ATOM 1603 N N . CYS A 1 203 ? -1.304 -19.622 7.635 1.00 80.31 203 CYS A N 1
ATOM 1604 C CA . CYS A 1 203 ? -0.482 -20.669 8.241 1.00 80.31 203 CYS A CA 1
ATOM 1605 C C . CYS A 1 203 ? -0.493 -21.975 7.430 1.00 80.31 203 CYS A C 1
ATOM 1607 O O . CYS A 1 203 ? 0.369 -22.830 7.644 1.00 80.31 203 CYS A O 1
ATOM 1609 N N . ASN A 1 204 ? -1.426 -22.138 6.486 1.00 81.12 204 ASN A N 1
ATOM 1610 C CA . ASN A 1 204 ? -1.473 -23.301 5.610 1.00 81.12 204 ASN A CA 1
ATOM 1611 C C . ASN A 1 204 ? -0.470 -23.153 4.454 1.00 81.12 204 ASN A C 1
ATOM 1613 O O . ASN A 1 204 ? -0.796 -22.716 3.348 1.00 81.12 204 ASN A O 1
ATOM 1617 N N . VAL A 1 205 ? 0.786 -23.514 4.716 1.00 75.06 205 VAL A N 1
ATOM 1618 C CA . VAL A 1 205 ? 1.853 -23.455 3.713 1.00 75.06 205 VAL A CA 1
ATOM 1619 C C . VAL A 1 205 ? 1.743 -24.648 2.764 1.00 75.06 205 VAL A C 1
ATOM 1621 O O . VAL A 1 205 ? 2.204 -25.753 3.050 1.00 75.06 205 VAL A O 1
ATOM 1624 N N . VAL A 1 206 ? 1.165 -24.415 1.586 1.00 74.38 206 VAL A N 1
ATOM 1625 C CA . VAL A 1 206 ? 1.146 -25.408 0.507 1.00 74.38 206 VAL A CA 1
ATOM 1626 C C . VAL A 1 206 ? 2.536 -25.515 -0.119 1.00 74.38 206 VAL A C 1
ATOM 1628 O O . VAL A 1 206 ? 3.196 -24.512 -0.398 1.00 74.38 206 VAL A O 1
ATOM 1631 N N . LYS A 1 207 ? 2.987 -26.747 -0.385 1.00 75.44 207 LYS A N 1
ATOM 1632 C CA . LYS A 1 207 ? 4.265 -26.991 -1.067 1.00 75.44 207 LYS A CA 1
ATOM 1633 C C . LYS A 1 207 ? 4.292 -26.255 -2.408 1.00 75.44 207 LYS A C 1
ATOM 1635 O O . LYS A 1 207 ? 3.450 -26.499 -3.274 1.00 75.44 207 LYS A O 1
ATOM 1640 N N . THR A 1 208 ? 5.315 -25.435 -2.623 1.00 66.25 208 THR A N 1
ATOM 1641 C CA . THR A 1 208 ? 5.551 -24.731 -3.898 1.00 66.25 208 THR A CA 1
ATOM 1642 C C . THR A 1 208 ? 5.828 -25.691 -5.060 1.00 66.25 208 THR A C 1
ATOM 1644 O O . THR A 1 208 ? 5.654 -25.334 -6.221 1.00 66.25 208 THR A O 1
ATOM 1647 N N . SER A 1 209 ? 6.208 -26.937 -4.759 1.00 68.06 209 SER A N 1
ATOM 1648 C CA . SER A 1 209 ? 6.386 -28.019 -5.730 1.00 68.06 209 SER A CA 1
ATOM 1649 C C . SER A 1 209 ? 5.093 -28.746 -6.118 1.00 68.06 209 SER A C 1
ATOM 1651 O O . SER A 1 209 ? 5.156 -29.622 -6.983 1.00 68.06 209 SER A O 1
ATOM 1653 N N . SER A 1 210 ? 3.950 -28.407 -5.512 1.00 71.81 210 SER A N 1
ATOM 1654 C CA . SER A 1 210 ? 2.654 -29.044 -5.780 1.00 71.81 210 SER A CA 1
ATOM 1655 C C . SER A 1 210 ? 2.211 -28.897 -7.239 1.00 71.81 210 SER A C 1
ATOM 1657 O O . SER A 1 210 ? 2.519 -27.906 -7.907 1.00 71.81 210 SER A O 1
ATOM 1659 N N . GLY A 1 211 ? 1.453 -29.882 -7.736 1.00 70.62 211 GLY A N 1
ATOM 1660 C CA . GLY A 1 211 ? 0.937 -29.885 -9.111 1.00 70.62 211 GLY A CA 1
ATOM 1661 C C . GLY A 1 211 ? 0.112 -28.638 -9.452 1.00 70.62 211 GLY A C 1
ATOM 1662 O O . GLY A 1 211 ? 0.309 -28.054 -10.513 1.00 70.62 211 GLY A O 1
ATOM 1663 N N . SER A 1 212 ? -0.704 -28.154 -8.511 1.00 69.25 212 SER A N 1
ATOM 1664 C CA . SER A 1 212 ? -1.521 -26.942 -8.671 1.00 69.25 212 SER A CA 1
ATOM 1665 C C . SER A 1 212 ? -0.695 -25.656 -8.820 1.00 69.25 212 SER A C 1
ATOM 1667 O O . SER A 1 212 ? -1.086 -24.742 -9.546 1.00 69.25 212 SER A O 1
ATOM 1669 N N . SER A 1 213 ? 0.477 -25.576 -8.180 1.00 63.38 213 SER A N 1
ATOM 1670 C CA . SER A 1 213 ? 1.407 -24.447 -8.350 1.00 63.38 213 SER A CA 1
ATOM 1671 C C . SER A 1 213 ? 2.113 -24.489 -9.713 1.00 63.38 213 SER A C 1
ATOM 1673 O O . SER A 1 213 ? 2.376 -23.448 -10.322 1.00 63.38 213 SER A O 1
ATOM 1675 N N . ARG A 1 214 ? 2.392 -25.695 -10.227 1.00 67.88 214 ARG A N 1
ATOM 1676 C CA . ARG A 1 214 ? 3.020 -25.904 -11.543 1.00 67.88 214 ARG A CA 1
ATOM 1677 C C . ARG A 1 214 ? 2.070 -25.617 -12.702 1.00 67.88 214 ARG A C 1
ATOM 1679 O O . ARG A 1 214 ? 2.504 -25.050 -13.698 1.00 67.88 214 ARG A O 1
ATOM 1686 N N . GLU A 1 215 ? 0.783 -25.928 -12.564 1.00 70.50 215 GLU A N 1
ATOM 1687 C CA . GLU A 1 215 ? -0.227 -25.612 -13.588 1.00 70.50 215 GLU A CA 1
ATOM 1688 C C . GLU A 1 215 ? -0.265 -24.115 -13.918 1.00 70.50 215 GLU A C 1
ATOM 1690 O O . GLU A 1 215 ? -0.316 -23.739 -15.086 1.00 70.50 215 GLU A O 1
ATOM 1695 N N . LYS A 1 216 ? -0.121 -23.251 -12.906 1.00 66.19 216 LYS A N 1
ATOM 1696 C CA . LYS A 1 216 ? -0.104 -21.788 -13.081 1.00 66.19 216 LYS A CA 1
ATOM 1697 C C . LYS A 1 216 ? 1.197 -21.233 -13.671 1.00 66.19 216 LYS A C 1
ATOM 1699 O O . LYS A 1 216 ? 1.246 -20.062 -14.033 1.00 66.19 216 LYS A O 1
ATOM 1704 N N . THR A 1 217 ? 2.253 -22.042 -13.749 1.00 66.06 217 THR A N 1
ATOM 1705 C CA . THR A 1 217 ? 3.565 -21.657 -14.304 1.00 66.06 217 THR A CA 1
ATOM 1706 C C . THR A 1 217 ? 3.918 -22.422 -15.581 1.00 66.06 217 THR A C 1
ATOM 1708 O O . THR A 1 217 ? 5.020 -22.273 -16.117 1.00 66.06 217 THR A O 1
ATOM 1711 N N . ALA A 1 218 ? 2.970 -23.204 -16.106 1.00 64.31 218 ALA A N 1
ATOM 1712 C CA . ALA A 1 218 ? 3.110 -23.899 -17.369 1.00 64.31 218 ALA A CA 1
ATOM 1713 C C . ALA A 1 218 ? 3.178 -22.886 -18.520 1.00 64.31 218 ALA A C 1
ATOM 1715 O O . ALA A 1 218 ? 2.285 -22.068 -18.728 1.00 64.31 218 ALA A O 1
ATOM 1716 N N . CYS A 1 219 ? 4.247 -22.957 -19.301 1.00 63.94 219 CYS A N 1
ATOM 1717 C CA . CYS A 1 219 ? 4.385 -22.230 -20.556 1.00 63.94 219 CYS A CA 1
ATOM 1718 C C . CYS A 1 219 ? 5.000 -23.166 -21.595 1.00 63.94 219 CYS A C 1
ATOM 1720 O O . CYS A 1 219 ? 5.457 -24.256 -21.252 1.00 63.94 219 CYS A O 1
ATOM 1722 N N . ALA A 1 220 ? 5.036 -22.750 -22.861 1.00 67.62 220 ALA A N 1
ATOM 1723 C CA . ALA A 1 220 ? 5.613 -23.557 -23.940 1.00 67.62 220 ALA A CA 1
ATOM 1724 C C . ALA A 1 220 ? 7.055 -24.030 -23.648 1.00 67.62 220 ALA A C 1
ATOM 1726 O O . ALA A 1 220 ? 7.461 -25.070 -24.148 1.00 67.62 220 ALA A O 1
ATOM 1727 N N . VAL A 1 221 ? 7.789 -23.300 -22.799 1.00 59.50 221 VAL A N 1
ATOM 1728 C CA . VAL A 1 221 ? 9.161 -23.617 -22.373 1.00 59.50 221 VAL A CA 1
ATOM 1729 C C . VAL A 1 221 ? 9.205 -24.576 -21.170 1.00 59.50 221 VAL A C 1
ATOM 1731 O O . VAL A 1 221 ? 10.118 -25.384 -21.072 1.00 59.50 221 VAL A O 1
ATOM 1734 N N . ASN A 1 222 ? 8.206 -24.537 -20.280 1.00 56.62 222 ASN A N 1
ATOM 1735 C CA . ASN A 1 222 ? 8.166 -25.310 -19.028 1.00 56.62 222 ASN A CA 1
ATOM 1736 C C . ASN A 1 222 ? 7.157 -26.476 -19.060 1.00 56.62 222 ASN A C 1
ATOM 1738 O O . ASN A 1 222 ? 6.721 -26.945 -18.005 1.00 56.62 222 ASN A O 1
ATOM 1742 N N . LYS A 1 223 ? 6.739 -26.943 -20.245 1.00 53.00 223 LYS A N 1
ATOM 1743 C CA . LYS A 1 223 ? 5.866 -28.121 -20.362 1.00 53.00 223 LYS A CA 1
ATOM 1744 C C . LYS A 1 223 ? 6.631 -29.370 -19.922 1.00 53.00 223 LYS A C 1
ATOM 1746 O O . LYS A 1 223 ? 7.391 -29.947 -20.690 1.00 53.00 223 LYS A O 1
ATOM 1751 N N . VAL A 1 224 ? 6.402 -29.800 -18.685 1.00 54.09 224 VAL A N 1
ATOM 1752 C CA . VAL A 1 224 ? 6.791 -31.140 -18.244 1.00 54.09 224 VAL A CA 1
ATOM 1753 C C . VAL A 1 224 ? 5.729 -32.098 -18.767 1.00 54.09 224 VAL A C 1
ATOM 1755 O O . VAL A 1 224 ? 4.589 -32.096 -18.300 1.00 54.09 224 VAL A O 1
ATOM 1758 N N . GLU A 1 225 ? 6.088 -32.865 -19.789 1.00 44.75 225 GLU A N 1
ATOM 1759 C CA . GLU A 1 225 ? 5.275 -33.954 -20.315 1.00 44.75 225 GLU A CA 1
ATOM 1760 C C . GLU A 1 225 ? 4.956 -34.915 -19.155 1.00 44.75 225 GLU A C 1
ATOM 1762 O O . GLU A 1 225 ? 5.866 -35.434 -18.504 1.00 44.75 225 GLU A O 1
ATOM 1767 N N . ARG A 1 226 ? 3.666 -35.100 -18.827 1.00 42.34 226 ARG A N 1
ATOM 1768 C CA . ARG A 1 226 ? 3.225 -36.081 -17.822 1.00 42.34 226 ARG A CA 1
ATOM 1769 C C . ARG A 1 226 ? 3.527 -37.484 -18.357 1.00 42.34 226 ARG A C 1
ATOM 1771 O O . ARG A 1 226 ? 2.633 -38.161 -18.853 1.00 42.34 226 ARG A O 1
ATOM 1778 N N . ARG A 1 227 ? 4.768 -37.953 -18.237 1.00 33.06 227 ARG A N 1
ATOM 1779 C CA . ARG A 1 227 ? 5.014 -39.393 -18.195 1.00 33.06 227 ARG A CA 1
ATOM 1780 C C . ARG A 1 227 ? 4.623 -39.868 -16.806 1.00 33.06 227 ARG A C 1
ATOM 1782 O O . ARG A 1 227 ? 5.277 -39.546 -15.819 1.00 33.06 227 ARG A O 1
ATOM 1789 N N . LEU A 1 228 ? 3.477 -40.547 -16.776 1.00 39.12 228 LEU A N 1
ATOM 1790 C CA . LEU A 1 228 ? 3.018 -41.440 -15.720 1.00 39.12 228 LEU A CA 1
ATOM 1791 C C . LEU A 1 228 ? 4.198 -42.024 -14.943 1.00 39.12 228 LEU A C 1
ATOM 1793 O O . LEU A 1 228 ? 4.941 -42.821 -15.500 1.00 39.12 228 LEU A O 1
ATOM 1797 N N . LEU A 1 229 ? 4.339 -41.656 -13.673 1.00 35.84 229 LEU A N 1
ATOM 1798 C CA . LEU A 1 229 ? 4.984 -42.496 -12.672 1.00 35.84 229 LEU A CA 1
ATOM 1799 C C . LEU A 1 229 ? 4.440 -42.110 -11.295 1.00 35.84 229 LEU A C 1
ATOM 1801 O O . LEU A 1 229 ? 4.630 -40.996 -10.809 1.00 35.84 229 LEU A O 1
ATOM 1805 N N . CYS A 1 230 ? 3.748 -43.092 -10.720 1.00 30.56 230 CYS A N 1
ATOM 1806 C CA . CYS A 1 230 ? 3.327 -43.218 -9.330 1.00 30.56 230 CYS A CA 1
ATOM 1807 C C . CYS A 1 230 ? 2.112 -42.388 -8.894 1.00 30.56 230 CYS A C 1
ATOM 1809 O O . CYS A 1 230 ? 2.198 -41.443 -8.114 1.00 30.56 230 CYS A O 1
ATOM 1811 N N . ALA A 1 231 ? 0.939 -42.875 -9.305 1.00 35.81 231 ALA A N 1
ATOM 1812 C CA . ALA A 1 231 ? -0.146 -43.031 -8.349 1.00 35.81 231 ALA A CA 1
ATOM 1813 C C . ALA A 1 231 ? 0.305 -44.031 -7.269 1.00 35.81 231 ALA A C 1
ATOM 1815 O O . ALA A 1 231 ? 0.607 -45.179 -7.587 1.00 35.81 231 ALA A O 1
ATOM 1816 N N . LEU A 1 232 ? 0.342 -43.604 -6.011 1.00 29.52 232 LEU A N 1
ATOM 1817 C CA . LEU A 1 232 ? 0.092 -44.500 -4.888 1.00 29.52 232 LEU A CA 1
ATOM 1818 C C . LEU A 1 232 ? -0.960 -43.825 -3.998 1.00 29.52 232 LEU A C 1
ATOM 1820 O O . LEU A 1 232 ? -0.755 -42.674 -3.600 1.00 29.52 232 LEU A O 1
ATOM 1824 N N . PRO A 1 233 ? -2.100 -44.485 -3.740 1.00 36.28 233 PRO A N 1
ATOM 1825 C CA . PRO A 1 233 ? -3.120 -43.974 -2.840 1.00 36.28 233 PRO A CA 1
ATOM 1826 C C . PRO A 1 233 ? -2.632 -44.097 -1.392 1.00 36.28 233 PRO A C 1
ATOM 1828 O O . PRO A 1 233 ? -2.149 -45.151 -0.983 1.00 36.28 233 PRO A O 1
ATOM 1831 N N . TYR A 1 234 ? -2.766 -43.021 -0.619 1.00 33.91 234 TYR A N 1
ATOM 1832 C CA . TYR A 1 234 ? -2.725 -43.112 0.838 1.00 33.91 234 TYR A CA 1
ATOM 1833 C C . TYR A 1 234 ? -4.125 -43.503 1.321 1.00 33.91 234 TYR A C 1
ATOM 1835 O O . TYR A 1 234 ? -5.089 -42.785 1.047 1.00 33.91 234 TYR A O 1
ATOM 1843 N N . HIS A 1 235 ? -4.196 -44.670 1.964 1.00 35.25 235 HIS A N 1
ATOM 1844 C CA . HIS A 1 235 ? -5.264 -45.065 2.881 1.00 35.25 235 HIS A CA 1
ATOM 1845 C C . HIS A 1 235 ? -5.252 -44.181 4.131 1.00 35.25 235 HIS A C 1
ATOM 1847 O O . HIS A 1 235 ? -4.141 -43.764 4.539 1.00 35.25 235 HIS A O 1
#

Sequence (235 aa):
DTDSLKLEMSGSLKELHCPYHNLVSRILNGGELKATDHLKLQVFLSSELQAAQIVRNRRVTESQRKEGPTCRELLSICATLDIPEPREADTAALFSQIQDRVSKILQDLPGGSVGKPVLKKPLDSKQWEKLRSINAALSSEYECRRRMLIKRLDVTVQSFGWSDRAKVRVDSMARVYQPRRHSLKPQSTVDTSRLLAAREDVCNVVKTSSGSSREKTACAVNKVERRLLCALPYH

Foldseek 3Di:
DQLVVLVVVLVVCVVLVPVPPVLSVCSNVVHDDDPVSVVSVVVSVVVVVVVVVVVVVVVVVVVVVVQDPVNVVLVVLCVVLVHPDCPPDDPVVSVVV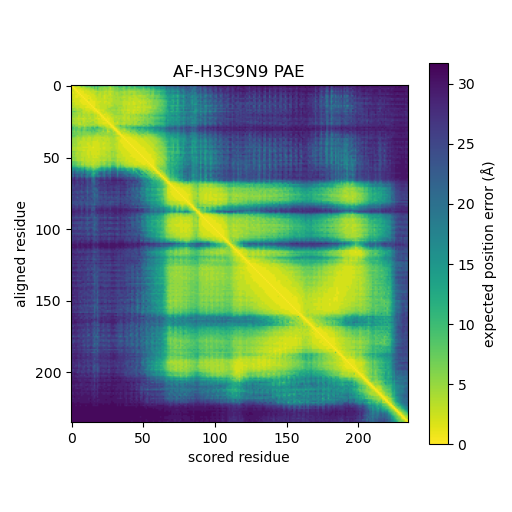SVVSVVVVVVVDPDCVLAAAPDPDDDDPVRVVVQQVVQVVVQVVQLVVLVVVLVVVVVVLVVLCVDPVCVVCNVVSCVVVVVVSVVRHSTDPDDPVVNRSDHCVVVPDDPCPDPVVVVVVDDPVSDDPPPDDDDDDDD

Organism: Tetraodon nigroviridis (NCBI:txid99883)

pLDDT: mean 81.53, std 14.75, range [29.52, 97.44]

InterPro domains:
  IPR018797 FAM98 [PF10239] (1-224)
  IPR018797 FAM98 [PTHR31353] (2-224)

Secondary structure (DSSP, 8-state):
-HHHHHHHHHHHHHHTT-S-HHHHHHHHTTPPPPHHHHHHHHHHHHHHHHHHHHHHHHHHHHHHHHS-HHHHHHHHHHHHHTPPP-SS--HHHHHHHHHHHHHHHHHHSSTTTT--BS--SPPPHHHHHHHHHHHHHHHHHHHHHHHHHHHHHHHHHHHHTTSHHHHTTHHHHHHHHHHHHHH---S----HHHHHH-BGGGG----TTSHHHHHTT--TTS-------------

Radius of gyration: 33.08 Å; Cα contacts (8 Å, |Δi|>4): 88; chains: 1; bounding box: 65×98×59 Å